Protein AF-A0A7T5JRL8-F1 (afdb_monomer)

Foldseek 3Di:
DDDDDDDDCVCVWPDVQKDKDKFFLQDLVSLVVVVVLCVVLVDQKDKFQWKWKDWPPDDIDIGRQIWIWHRDSQWIWIAHPPDDPQRTQTDGSNFWTMKMWIFDDDPPADPVNCVVDRGHSVGTFKMKIKGWDDRDDDHPNPVCVVVVDDDDPDDDPDRIMMIMMGGQFGWDDDPVDTDGRYHDDCCVVPVPVPD

pLDDT: mean 76.05, std 18.08, range [33.31, 95.25]

Solvent-accessible surface area (backbone atoms only — not comparable to full-atom values): 11671 Å² total; per-residue (Å²): 133,85,89,73,85,75,88,72,65,56,64,81,46,38,65,84,70,46,44,74,50,76,32,48,33,62,44,73,65,32,40,49,50,54,52,47,51,40,54,75,55,72,41,81,55,48,78,22,28,14,36,35,46,40,43,91,89,52,80,66,46,76,44,66,59,47,33,26,45,35,78,56,97,74,30,36,33,42,26,53,73,96,60,60,81,86,58,39,37,76,47,52,42,91,30,34,44,34,34,37,42,30,26,60,56,61,94,86,63,51,78,83,60,52,68,87,56,76,80,53,66,88,28,51,36,36,35,40,37,36,34,46,53,79,84,77,91,68,72,101,46,52,74,61,70,81,41,88,71,82,89,88,89,85,80,72,102,59,82,53,51,39,33,47,31,39,27,29,45,39,66,44,78,58,100,86,52,75,46,79,26,59,67,80,69,69,68,72,76,69,59,70,85,72,130

Radius of gyration: 16.98 Å; Cα contacts (8 Å, |Δi|>4): 328; chains: 1; bounding box: 39×45×47 Å

Secondary structure (DSSP, 8-state):
----PPPPSHHHHS-TTEEEEEE-TTSHHHHHHHHHHHHHTT-SEEEESEEEEEETTEEEEEE---EEEEE-SSEEEEE-TT--GGGPEEEETTTEEEEEEEEEPPTT--HHHHTT----GGGEEEEEEEEESS----SS--HHHHS-S-------SS--EEEEEEESSEEEE-SS-EEEEPPPPTHHHHTTS--

Sequence (195 aa):
MSFVPMESRTEAIVNKDAGFMEFDLGSDIGYQEWRGMFAELGVKATLFNGYILQQHNQDAQISTTPVQLHLFQHAMYLSPPFEGREYYFELVRENVRMAKAYFRIPPDVNEAALEGHKPSRDDLYALDIWVTGGTGGGGEFSASSLLKGNDLDSLGSGSEQKIYTLIYEARIKTDRDEYDIRRFESEQLFGQERN

Nearest PDB structures (foldseek):
  8glv-assembly1_6W  TM=2.547E-01  e=5.826E-01  Chlamydomonas reinhardtii
  6u42-assembly1_6T  TM=3.107E-01  e=1.024E+00  Chlamydomonas reinhardtii
  6u42-assembly1_6U  TM=3.126E-01  e=1.083E+00  Chlamydomonas reinhardtii
  8glv-assembly1_Hb  TM=3.095E-01  e=1.282E+00  Chlamydomonas reinhardtii
  9cpb-assembly1_3N  TM=2.585E-01  e=2.668E+00  Bos taurus

Structure (mmCIF, N/CA/C/O backbone):
data_AF-A0A7T5JRL8-F1
#
_entry.id   AF-A0A7T5JRL8-F1
#
loop_
_atom_site.group_PDB
_atom_site.id
_atom_site.type_symbol
_atom_site.label_atom_id
_atom_site.label_alt_id
_atom_site.label_comp_id
_atom_site.label_asym_id
_atom_site.label_entity_id
_atom_site.label_seq_id
_atom_site.pdbx_PDB_ins_code
_atom_site.Cartn_x
_atom_site.Cartn_y
_atom_site.Cartn_z
_atom_site.occupancy
_atom_site.B_iso_or_equiv
_atom_site.auth_seq_id
_atom_site.auth_comp_id
_atom_site.auth_asym_id
_atom_site.auth_atom_id
_atom_site.pdbx_PDB_model_num
ATOM 1 N N . MET A 1 1 ? 15.708 13.544 -14.968 1.00 47.59 1 MET A N 1
ATOM 2 C CA . MET A 1 1 ? 15.343 14.284 -13.739 1.00 47.59 1 MET A CA 1
ATOM 3 C C . MET A 1 1 ? 15.330 13.292 -12.588 1.00 47.59 1 MET A C 1
ATOM 5 O O . MET A 1 1 ? 14.941 12.155 -12.825 1.00 47.59 1 MET A O 1
ATOM 9 N N . SER A 1 2 ? 15.793 13.676 -11.397 1.00 64.81 2 SER A N 1
ATOM 10 C CA . SER A 1 2 ? 15.664 12.858 -10.183 1.00 64.81 2 SER A CA 1
ATOM 11 C C . SER A 1 2 ? 14.194 12.774 -9.770 1.00 64.81 2 SER A C 1
ATOM 13 O O . SER A 1 2 ? 13.492 13.783 -9.814 1.00 64.81 2 SER A O 1
ATOM 15 N N . PHE A 1 3 ? 13.726 11.587 -9.394 1.00 77.75 3 PHE A N 1
ATOM 16 C CA . PHE A 1 3 ? 12.392 11.402 -8.826 1.00 77.75 3 PHE A CA 1
ATOM 17 C C . PHE A 1 3 ? 12.294 12.135 -7.482 1.00 77.75 3 PHE A C 1
ATOM 19 O O . PHE A 1 3 ? 13.175 11.982 -6.639 1.00 77.75 3 PHE A O 1
ATOM 26 N N . VAL A 1 4 ? 11.234 12.921 -7.291 1.00 82.00 4 VAL A N 1
ATOM 27 C CA . VAL A 1 4 ? 10.892 13.540 -6.005 1.00 82.00 4 VAL A CA 1
ATOM 28 C C . VAL A 1 4 ? 9.513 13.001 -5.614 1.00 82.00 4 VAL A C 1
ATOM 30 O O . VAL A 1 4 ? 8.577 13.155 -6.402 1.00 82.00 4 VAL A O 1
ATOM 33 N N . PRO A 1 5 ? 9.367 12.306 -4.473 1.00 82.88 5 PRO A N 1
ATOM 34 C CA . PRO A 1 5 ? 8.073 11.786 -4.052 1.00 82.88 5 PRO A CA 1
ATOM 35 C C . PRO A 1 5 ? 7.129 12.940 -3.700 1.00 82.88 5 PRO A C 1
ATOM 37 O O . PRO A 1 5 ? 7.474 13.793 -2.884 1.00 82.88 5 PRO A O 1
ATOM 40 N N . MET A 1 6 ? 5.937 12.969 -4.304 1.00 87.12 6 MET A N 1
ATOM 41 C CA . MET A 1 6 ? 4.857 13.823 -3.807 1.00 87.12 6 MET A CA 1
ATOM 42 C C . MET A 1 6 ? 4.410 13.350 -2.419 1.00 87.12 6 MET A C 1
ATOM 44 O O . MET A 1 6 ? 4.464 12.153 -2.121 1.00 87.12 6 MET A O 1
ATOM 48 N N . GLU A 1 7 ? 3.953 14.285 -1.590 1.00 87.19 7 GLU A N 1
ATOM 49 C CA . GLU A 1 7 ? 3.469 14.001 -0.239 1.00 87.19 7 GLU A CA 1
ATOM 50 C C . GLU A 1 7 ? 2.234 13.089 -0.278 1.00 87.19 7 GLU A C 1
ATOM 52 O O . GLU A 1 7 ? 1.289 13.338 -1.031 1.00 87.19 7 GLU A O 1
ATOM 57 N N . SER A 1 8 ? 2.252 12.026 0.530 1.00 87.94 8 SER A N 1
ATOM 58 C CA . SER A 1 8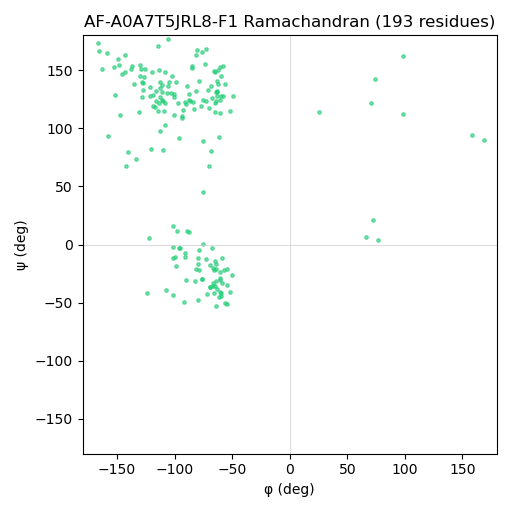 ? 1.098 11.147 0.691 1.00 87.94 8 SER A CA 1
ATOM 59 C C . SER A 1 8 ? 0.191 11.640 1.806 1.00 87.94 8 SER A C 1
ATOM 61 O O . SER A 1 8 ? 0.645 11.957 2.903 1.00 87.94 8 SER A O 1
ATOM 63 N N . ARG A 1 9 ? -1.118 11.616 1.556 1.00 86.56 9 ARG A N 1
ATOM 64 C CA . ARG A 1 9 ? -2.141 11.879 2.575 1.00 86.56 9 ARG A CA 1
ATOM 65 C C . ARG A 1 9 ? -2.405 10.682 3.487 1.00 86.56 9 ARG A C 1
ATOM 67 O O . ARG A 1 9 ? -3.179 10.818 4.430 1.00 86.56 9 ARG A O 1
ATOM 74 N N . THR A 1 10 ? -1.793 9.528 3.227 1.00 88.62 10 THR A N 1
ATOM 75 C CA . THR A 1 10 ? -2.069 8.285 3.955 1.00 88.62 10 THR A CA 1
ATOM 76 C C . THR A 1 10 ? -1.790 8.434 5.439 1.00 88.62 10 THR A C 1
ATOM 78 O O . THR A 1 10 ? -2.633 8.040 6.228 1.00 88.62 10 THR A O 1
ATOM 81 N N . GLU A 1 11 ? -0.706 9.101 5.833 1.00 82.88 11 GLU A N 1
ATOM 82 C CA . GLU A 1 11 ? -0.354 9.347 7.245 1.00 82.88 11 GLU A CA 1
ATOM 83 C C . GLU A 1 11 ? -1.409 10.165 8.006 1.00 82.88 11 GLU A C 1
ATOM 85 O O . GLU A 1 11 ? -1.609 9.959 9.199 1.00 82.88 11 GLU A O 1
ATOM 90 N N . ALA A 1 12 ? -2.128 11.060 7.321 1.00 81.31 12 ALA A N 1
ATOM 91 C CA . ALA A 1 12 ? -3.220 11.832 7.917 1.00 81.31 12 ALA A CA 1
ATOM 92 C C . ALA A 1 12 ? -4.535 11.036 8.019 1.00 81.31 12 ALA A C 1
ATOM 94 O O . ALA A 1 12 ? -5.462 11.453 8.715 1.00 81.31 12 ALA A O 1
ATOM 95 N N . ILE A 1 13 ? -4.633 9.929 7.283 1.00 83.00 13 ILE A N 1
ATOM 96 C CA . ILE A 1 13 ? -5.835 9.105 7.138 1.00 83.00 13 ILE A CA 1
ATOM 97 C C . ILE A 1 13 ? -5.755 7.854 8.012 1.00 83.00 13 ILE A C 1
ATOM 99 O O . ILE A 1 13 ? -6.737 7.454 8.640 1.00 83.00 13 ILE A O 1
ATOM 103 N N . VAL A 1 14 ? -4.592 7.214 8.018 1.00 77.06 14 VAL A N 1
ATOM 104 C CA . VAL A 1 14 ? -4.309 6.069 8.871 1.00 77.06 14 VAL A CA 1
ATOM 105 C C . VAL A 1 14 ? -3.947 6.566 10.265 1.00 77.06 14 VAL A C 1
ATOM 107 O O . VAL A 1 14 ? -3.760 7.757 10.501 1.00 77.06 14 VAL A O 1
ATOM 110 N N . ASN A 1 15 ? -3.918 5.653 11.228 1.00 77.19 15 ASN A N 1
ATOM 111 C CA . ASN A 1 15 ? -3.631 5.980 12.618 1.00 77.19 15 ASN A CA 1
ATOM 112 C C . ASN A 1 15 ? -2.361 6.857 12.741 1.00 77.19 15 ASN A C 1
ATOM 114 O O . ASN A 1 15 ? -1.312 6.479 12.232 1.00 77.19 15 ASN A O 1
ATOM 118 N N . LYS A 1 16 ? -2.455 7.994 13.446 1.00 74.50 16 LYS A N 1
ATOM 119 C CA . LYS A 1 16 ? -1.342 8.941 13.672 1.00 74.50 16 LYS A CA 1
ATOM 120 C C . LYS A 1 16 ? -0.110 8.318 14.347 1.00 74.50 16 LYS A C 1
ATOM 122 O O . LYS A 1 16 ? 0.977 8.873 14.262 1.00 74.50 16 LYS A O 1
ATOM 127 N N . ASP A 1 17 ? -0.305 7.197 15.036 1.00 78.19 17 ASP A N 1
ATOM 128 C CA . ASP A 1 17 ? 0.732 6.452 15.746 1.00 78.19 17 ASP A CA 1
ATOM 129 C C . ASP A 1 17 ? 1.248 5.269 14.891 1.00 78.19 17 ASP A C 1
ATOM 131 O O . ASP A 1 17 ? 1.918 4.366 15.392 1.00 78.19 17 ASP A O 1
ATOM 135 N N . ALA A 1 18 ? 0.898 5.220 13.598 1.00 84.81 18 ALA A N 1
ATOM 136 C CA . ALA A 1 18 ? 1.409 4.217 12.675 1.00 84.81 18 ALA A CA 1
ATOM 137 C C . ALA A 1 18 ? 2.888 4.473 12.356 1.00 84.81 18 ALA A C 1
ATOM 139 O O . ALA A 1 18 ? 3.291 5.579 11.998 1.00 84.81 18 ALA A O 1
ATOM 140 N N . GLY A 1 19 ? 3.687 3.414 12.429 1.00 87.44 19 GLY A N 1
ATOM 141 C CA . GLY A 1 19 ? 5.032 3.394 11.867 1.00 87.44 19 GLY A CA 1
ATOM 142 C C . GLY A 1 19 ? 4.980 3.104 10.376 1.00 87.44 19 GLY A C 1
ATOM 143 O O . GLY A 1 19 ? 3.981 2.585 9.873 1.00 87.44 19 GLY A O 1
ATOM 144 N N . PHE A 1 20 ? 6.068 3.383 9.663 1.00 90.31 20 PHE A N 1
ATOM 145 C CA . PHE A 1 20 ? 6.185 2.982 8.267 1.00 90.31 20 PHE A CA 1
ATOM 146 C C . PHE A 1 20 ? 7.567 2.434 7.924 1.00 90.31 20 PHE A C 1
ATOM 148 O O . PHE A 1 20 ? 8.578 2.823 8.505 1.00 90.31 20 PHE A O 1
ATOM 155 N N . MET A 1 21 ? 7.587 1.534 6.944 1.00 90.81 21 MET A N 1
ATOM 156 C CA . MET A 1 21 ? 8.791 1.085 6.250 1.00 90.81 21 MET A CA 1
ATOM 157 C C . MET A 1 21 ? 8.749 1.602 4.815 1.00 90.81 21 MET A C 1
ATOM 159 O O . MET A 1 21 ? 7.728 1.456 4.140 1.00 90.81 21 MET A O 1
ATOM 163 N N . GLU A 1 22 ? 9.840 2.212 4.359 1.00 93.25 22 GLU A N 1
ATOM 164 C CA . GLU A 1 22 ? 9.977 2.751 3.004 1.00 93.25 22 GLU A CA 1
ATOM 165 C C . GLU A 1 22 ? 10.866 1.844 2.152 1.00 93.25 22 GLU A C 1
ATOM 167 O O . GLU A 1 22 ? 11.882 1.332 2.619 1.00 93.25 22 GLU A O 1
ATOM 172 N N . PHE A 1 23 ? 10.478 1.662 0.894 1.00 94.25 23 PHE A N 1
ATOM 173 C CA . PHE A 1 23 ? 11.158 0.797 -0.058 1.00 94.25 23 PHE A CA 1
ATOM 174 C C . PHE A 1 23 ? 11.444 1.566 -1.344 1.00 94.25 23 PHE A C 1
ATOM 176 O O . PHE A 1 23 ? 10.528 2.112 -1.972 1.00 94.25 23 PHE A O 1
ATOM 183 N N . ASP A 1 24 ? 12.706 1.554 -1.778 1.00 94.75 24 ASP A N 1
ATOM 184 C CA . ASP A 1 24 ? 13.091 2.004 -3.114 1.00 94.75 24 ASP A CA 1
ATOM 185 C C . ASP A 1 24 ? 12.693 0.943 -4.141 1.00 94.75 24 ASP A C 1
ATOM 187 O O . ASP A 1 24 ? 13.449 0.038 -4.493 1.00 94.75 24 ASP A O 1
ATOM 191 N N . LEU A 1 25 ? 11.471 1.065 -4.645 1.00 93.88 25 LEU A N 1
ATOM 192 C CA . LEU A 1 25 ? 10.986 0.199 -5.707 1.00 93.88 25 LEU A CA 1
ATOM 193 C C . LEU A 1 25 ? 11.575 0.570 -7.067 1.00 93.88 25 LEU A C 1
ATOM 195 O O . LEU A 1 25 ? 11.207 -0.063 -8.042 1.00 93.88 25 LEU A O 1
ATOM 199 N N . GLY A 1 26 ? 12.442 1.576 -7.189 1.00 91.25 26 GLY A N 1
ATOM 200 C CA . GLY A 1 26 ? 13.197 1.846 -8.406 1.00 91.25 26 GLY A CA 1
ATOM 201 C C . GLY A 1 26 ? 14.288 0.801 -8.622 1.00 91.25 26 GLY A C 1
ATOM 202 O O . GLY A 1 26 ? 14.417 0.277 -9.729 1.00 91.25 26 GLY A O 1
ATOM 203 N N . SER A 1 27 ? 15.003 0.418 -7.564 1.00 93.00 27 SER A N 1
ATOM 204 C CA . SER A 1 27 ? 16.095 -0.558 -7.622 1.00 93.00 27 SER A CA 1
ATOM 205 C C . SER A 1 27 ? 15.635 -2.017 -7.538 1.00 93.00 27 SER A C 1
ATOM 207 O O . SER A 1 27 ? 14.604 -2.354 -6.951 1.00 93.00 27 SER A O 1
ATOM 209 N N . ASP A 1 28 ? 16.414 -2.924 -8.134 1.00 92.12 28 ASP A N 1
ATOM 210 C CA . ASP A 1 28 ? 16.145 -4.364 -8.043 1.00 92.12 28 ASP A CA 1
ATOM 211 C C . ASP A 1 28 ? 16.181 -4.853 -6.593 1.00 92.12 28 ASP A C 1
ATOM 213 O O . ASP A 1 28 ? 15.321 -5.636 -6.193 1.00 92.12 28 ASP A O 1
ATOM 217 N N . ILE A 1 29 ? 17.141 -4.364 -5.799 1.00 94.44 29 ILE A N 1
ATOM 218 C CA . ILE A 1 29 ? 17.302 -4.743 -4.390 1.00 94.44 29 ILE A CA 1
ATOM 219 C C . ILE A 1 29 ? 16.085 -4.300 -3.578 1.00 94.44 29 ILE A C 1
ATOM 221 O O . ILE A 1 29 ? 15.451 -5.155 -2.964 1.00 94.44 29 ILE A O 1
ATOM 225 N N . GLY A 1 30 ? 15.695 -3.023 -3.641 1.00 94.00 30 GLY A N 1
ATOM 226 C CA . GLY A 1 30 ? 14.549 -2.538 -2.868 1.00 94.00 30 GLY A CA 1
ATOM 227 C C . GLY A 1 30 ? 13.231 -3.200 -3.284 1.00 94.00 30 GLY A C 1
ATOM 228 O O . GLY A 1 30 ? 12.378 -3.486 -2.443 1.00 94.00 30 GLY A O 1
ATOM 229 N N . TYR A 1 31 ? 13.081 -3.578 -4.559 1.00 93.50 31 TYR A N 1
ATOM 230 C CA . TYR A 1 31 ? 11.936 -4.383 -4.992 1.00 93.50 31 TYR A CA 1
ATOM 231 C C . TYR A 1 31 ? 11.961 -5.824 -4.453 1.00 93.50 31 TYR A C 1
ATOM 233 O O . TYR A 1 31 ? 10.908 -6.379 -4.127 1.00 93.50 31 TYR A O 1
ATOM 241 N N . GLN A 1 32 ? 13.133 -6.456 -4.337 1.00 92.50 32 GLN A N 1
ATOM 242 C CA . GLN A 1 32 ? 13.239 -7.768 -3.686 1.00 92.50 32 GLN A CA 1
ATOM 243 C C . GLN A 1 32 ? 12.998 -7.682 -2.179 1.00 92.50 32 GLN A C 1
ATOM 245 O O . GLN A 1 32 ? 12.355 -8.579 -1.645 1.00 92.50 32 GLN A O 1
ATOM 250 N N . GLU A 1 33 ? 13.441 -6.620 -1.506 1.00 92.88 33 GLU A N 1
ATOM 251 C CA . GLU A 1 33 ? 13.146 -6.372 -0.088 1.00 92.88 33 GLU A CA 1
ATOM 252 C C . GLU A 1 33 ? 11.642 -6.212 0.142 1.00 92.88 33 GLU A C 1
ATOM 254 O O . GLU A 1 33 ? 11.074 -6.877 1.008 1.00 92.88 33 GLU A O 1
ATOM 259 N N . TRP A 1 34 ? 10.970 -5.433 -0.710 1.00 92.25 34 TRP A N 1
ATOM 260 C CA . TRP A 1 34 ? 9.514 -5.301 -0.711 1.00 92.25 34 TRP A CA 1
ATOM 261 C C . TRP A 1 34 ? 8.811 -6.652 -0.858 1.00 92.25 34 TRP A C 1
ATOM 263 O O . TRP A 1 34 ? 7.956 -7.012 -0.050 1.00 92.25 34 TRP A O 1
ATOM 273 N N . ARG A 1 35 ? 9.197 -7.454 -1.858 1.00 91.56 35 ARG A N 1
ATOM 274 C CA . ARG A 1 35 ? 8.643 -8.806 -2.048 1.00 91.56 35 ARG A CA 1
ATOM 275 C C . ARG A 1 35 ? 8.966 -9.735 -0.880 1.00 91.56 35 ARG A C 1
ATOM 277 O O . ARG A 1 35 ? 8.118 -10.538 -0.496 1.00 91.56 35 ARG A O 1
ATOM 284 N N . GLY A 1 36 ? 10.173 -9.625 -0.334 1.00 90.25 36 GLY A N 1
ATOM 285 C CA . GLY A 1 36 ? 10.650 -10.374 0.822 1.00 90.25 36 GLY A CA 1
ATOM 286 C C . GLY A 1 36 ? 9.784 -10.118 2.047 1.00 90.25 36 GLY A C 1
ATOM 287 O O . GLY A 1 36 ? 9.344 -11.078 2.670 1.00 90.25 36 GLY A O 1
ATOM 288 N N . MET A 1 37 ? 9.430 -8.858 2.313 1.00 90.38 37 MET A N 1
ATOM 289 C CA . MET A 1 37 ? 8.503 -8.490 3.385 1.00 90.38 37 MET A CA 1
ATOM 290 C C . MET A 1 37 ? 7.170 -9.244 3.253 1.00 90.38 37 MET A C 1
ATOM 292 O O . MET A 1 37 ? 6.746 -9.903 4.196 1.00 90.38 37 MET A O 1
ATOM 296 N N . PHE A 1 38 ? 6.522 -9.235 2.082 1.00 87.69 38 PHE A N 1
ATOM 297 C CA . PHE A 1 38 ? 5.252 -9.961 1.900 1.00 87.69 38 PHE A CA 1
ATOM 298 C C . PHE A 1 38 ? 5.397 -11.486 1.980 1.00 87.69 38 PHE A C 1
ATOM 300 O O . PHE A 1 38 ? 4.492 -12.164 2.472 1.00 87.69 38 PHE A O 1
ATOM 307 N N . ALA A 1 39 ? 6.532 -12.031 1.539 1.00 86.25 39 ALA A N 1
ATOM 308 C CA . ALA A 1 39 ? 6.830 -13.449 1.700 1.00 86.25 39 ALA A CA 1
ATOM 309 C C . ALA A 1 39 ? 6.997 -13.832 3.182 1.00 86.25 39 ALA A C 1
ATOM 311 O O . ALA A 1 39 ? 6.463 -14.858 3.601 1.00 86.25 39 ALA A O 1
ATOM 312 N N . GLU A 1 40 ? 7.675 -13.000 3.980 1.00 85.75 40 GLU A N 1
ATOM 313 C CA . GLU A 1 40 ? 7.813 -13.185 5.431 1.00 85.75 40 GLU A CA 1
ATOM 314 C C . GLU A 1 40 ? 6.470 -13.066 6.162 1.00 85.75 40 GLU A C 1
ATOM 316 O O . GLU A 1 40 ? 6.201 -13.839 7.079 1.00 85.75 40 GLU A O 1
ATOM 321 N N . LEU A 1 41 ? 5.583 -12.180 5.699 1.00 83.12 41 LEU A N 1
ATOM 322 C CA . LEU A 1 41 ? 4.197 -12.085 6.172 1.00 83.12 41 LEU A CA 1
ATOM 323 C C . LEU A 1 41 ? 3.333 -13.306 5.790 1.00 83.12 41 LEU A C 1
ATOM 325 O O . LEU A 1 41 ? 2.159 -13.373 6.163 1.00 83.12 41 LEU A O 1
ATOM 329 N N . GLY A 1 42 ? 3.879 -14.269 5.040 1.00 76.56 42 GLY A N 1
ATOM 330 C CA . GLY A 1 42 ? 3.205 -15.511 4.667 1.00 76.56 42 GLY A CA 1
ATOM 331 C C . GLY A 1 42 ? 2.098 -15.335 3.626 1.00 76.56 42 GLY A C 1
ATOM 332 O O . GLY A 1 42 ? 1.219 -16.192 3.518 1.00 76.56 42 GLY A O 1
ATOM 333 N N . VAL A 1 43 ? 2.110 -14.243 2.855 1.00 71.38 43 VAL A N 1
ATOM 334 C CA . VAL A 1 43 ? 1.048 -13.914 1.894 1.00 71.38 43 VAL A CA 1
ATOM 335 C C . VAL A 1 43 ? 1.561 -13.908 0.458 1.00 71.38 43 VAL A C 1
ATOM 337 O O . VAL A 1 43 ? 2.480 -13.184 0.096 1.00 71.38 43 VAL A O 1
ATOM 340 N N . LYS A 1 44 ? 0.930 -14.721 -0.399 1.00 66.25 44 LYS A N 1
ATOM 341 C CA . LYS A 1 44 ? 1.166 -14.681 -1.856 1.00 66.25 44 LYS A CA 1
ATOM 342 C C . LYS A 1 44 ? 0.473 -13.487 -2.517 1.00 66.25 44 LYS A C 1
ATOM 344 O O . LYS A 1 44 ? 0.945 -12.991 -3.535 1.00 66.25 44 LYS A O 1
ATOM 349 N N . ALA A 1 45 ? -0.647 -13.071 -1.934 1.00 75.31 45 ALA A N 1
ATOM 350 C CA . ALA A 1 45 ? -1.425 -11.905 -2.309 1.00 75.31 45 ALA A CA 1
ATOM 351 C C . ALA A 1 45 ? -2.022 -11.286 -1.043 1.00 75.31 45 ALA A C 1
ATOM 353 O O . ALA A 1 45 ? -2.366 -12.001 -0.095 1.00 75.31 45 ALA A O 1
ATOM 354 N N . THR A 1 46 ? -2.158 -9.966 -1.046 1.00 83.25 46 THR A N 1
ATOM 355 C CA . THR A 1 46 ? -2.584 -9.195 0.124 1.00 83.25 46 THR A CA 1
ATOM 356 C C . THR A 1 46 ? -3.908 -8.509 -0.187 1.00 83.25 46 THR A C 1
ATOM 358 O O . THR A 1 46 ? -3.977 -7.720 -1.125 1.00 83.25 46 THR A O 1
ATOM 361 N N . LEU A 1 47 ? -4.960 -8.842 0.568 1.00 86.62 47 LEU A N 1
ATOM 362 C CA . LEU A 1 47 ? -6.283 -8.225 0.441 1.00 86.62 47 LEU A CA 1
ATOM 363 C C . LEU A 1 47 ? -6.315 -6.889 1.186 1.00 86.62 47 LEU A C 1
ATOM 365 O O . LEU A 1 47 ? -5.957 -6.835 2.357 1.00 86.62 47 LEU A O 1
ATOM 369 N N . PHE A 1 48 ? -6.817 -5.861 0.519 1.00 89.75 48 PHE A N 1
ATOM 370 C CA . PHE A 1 48 ? -7.130 -4.544 1.056 1.00 89.75 48 PHE A CA 1
ATOM 371 C C . PHE A 1 48 ? -8.621 -4.286 0.868 1.00 89.75 48 PHE A C 1
ATOM 373 O O . PHE A 1 48 ? -9.214 -4.768 -0.093 1.00 89.75 48 PHE A O 1
ATOM 380 N N . ASN A 1 49 ? -9.233 -3.540 1.781 1.00 89.31 49 ASN A N 1
ATOM 381 C CA . ASN A 1 49 ? -10.687 -3.349 1.841 1.00 89.31 49 ASN A CA 1
ATOM 382 C C . ASN A 1 49 ? -11.132 -2.007 1.259 1.00 89.31 49 ASN A C 1
ATOM 384 O O . ASN A 1 49 ? -12.320 -1.716 1.189 1.00 89.31 49 ASN A O 1
ATOM 388 N N . GLY A 1 50 ? -10.175 -1.193 0.837 1.00 87.56 50 GLY A N 1
ATOM 389 C CA . GLY A 1 50 ? -10.405 0.014 0.076 1.00 87.56 50 GLY A CA 1
ATOM 390 C C . GLY A 1 50 ? -9.101 0.513 -0.519 1.00 87.56 50 GLY A C 1
ATOM 391 O O . GLY A 1 50 ? -8.020 -0.019 -0.245 1.00 87.56 50 GLY A O 1
ATOM 392 N N . TYR A 1 51 ? -9.204 1.541 -1.345 1.00 89.38 51 TYR A N 1
ATOM 393 C CA . TYR A 1 51 ? -8.045 2.176 -1.945 1.00 89.38 51 TYR A CA 1
ATOM 394 C C . TYR A 1 51 ? -8.293 3.663 -2.198 1.00 89.38 51 TYR A C 1
ATOM 396 O O . TYR A 1 51 ? -9.435 4.124 -2.274 1.00 89.38 51 TYR A O 1
ATOM 404 N N . ILE A 1 52 ? -7.200 4.409 -2.331 1.00 89.25 52 ILE A N 1
ATOM 405 C CA . ILE A 1 52 ? -7.187 5.817 -2.710 1.00 89.25 52 ILE A CA 1
ATOM 406 C C . ILE A 1 52 ? -6.233 5.992 -3.886 1.00 89.25 52 ILE A C 1
ATOM 408 O O . ILE A 1 52 ? -5.100 5.514 -3.852 1.00 89.25 52 ILE A O 1
ATOM 412 N N . LEU A 1 53 ? -6.673 6.709 -4.914 1.00 88.81 53 LEU A N 1
ATOM 413 C CA . LEU A 1 53 ? -5.806 7.213 -5.969 1.00 88.81 53 LEU A CA 1
ATOM 414 C C . LEU A 1 53 ? -5.517 8.692 -5.709 1.00 88.81 53 LEU A C 1
ATOM 416 O O . LEU A 1 53 ? -6.412 9.532 -5.813 1.00 88.81 53 LEU A O 1
ATOM 420 N N . GLN A 1 54 ? -4.267 9.008 -5.373 1.00 87.62 54 GLN A N 1
ATOM 421 C CA . GLN A 1 54 ? -3.810 10.381 -5.148 1.00 87.62 54 GLN A CA 1
ATOM 422 C C . GLN A 1 54 ? -3.066 10.882 -6.391 1.00 87.62 54 GLN A C 1
ATOM 424 O O . GLN A 1 54 ? -2.168 10.207 -6.900 1.00 87.62 54 GLN A O 1
ATOM 429 N N . GLN A 1 55 ? -3.436 12.064 -6.883 1.00 84.12 55 GLN A N 1
ATOM 430 C CA . GLN A 1 55 ? -2.818 12.706 -8.046 1.00 84.12 55 GLN A CA 1
ATOM 431 C C . GLN A 1 55 ? -2.445 14.148 -7.704 1.00 84.12 55 GLN A C 1
ATOM 433 O O . GLN A 1 55 ? -3.102 14.790 -6.889 1.00 84.12 55 GLN A O 1
ATOM 438 N N . HIS A 1 56 ? -1.409 14.678 -8.353 1.00 71.19 56 HIS A N 1
ATOM 439 C CA . HIS A 1 56 ? -0.853 15.997 -8.031 1.00 71.19 56 HIS A CA 1
ATOM 440 C C . HIS A 1 56 ? -1.851 17.164 -8.188 1.00 71.19 56 HIS A C 1
ATOM 442 O O . HIS A 1 56 ? -1.719 18.171 -7.496 1.00 71.19 56 HIS A O 1
ATOM 448 N N . ASN A 1 57 ? -2.833 17.025 -9.089 1.00 59.47 57 ASN A N 1
ATOM 449 C CA . ASN A 1 57 ? -3.745 18.098 -9.511 1.00 59.47 57 ASN A CA 1
ATOM 450 C C . ASN A 1 57 ? -5.237 17.788 -9.282 1.00 59.47 57 ASN A C 1
ATOM 452 O O . ASN A 1 57 ? -6.084 18.560 -9.730 1.00 59.47 57 ASN A O 1
ATOM 456 N N . GLN A 1 58 ? -5.582 16.666 -8.645 1.00 60.03 58 GLN A N 1
ATOM 457 C CA . GLN A 1 58 ? -6.975 16.251 -8.446 1.00 60.03 58 GLN A CA 1
ATOM 458 C C . GLN A 1 58 ? -7.244 15.896 -6.986 1.00 60.03 58 GLN A C 1
ATOM 460 O O . GLN A 1 58 ? -6.340 15.494 -6.251 1.00 60.03 58 GLN A O 1
ATOM 465 N N . ASP A 1 59 ? -8.509 16.027 -6.581 1.00 66.25 59 ASP A N 1
ATOM 466 C CA . ASP A 1 59 ? -8.986 15.451 -5.329 1.00 66.25 59 ASP A CA 1
ATOM 467 C C . ASP A 1 59 ? -8.700 13.944 -5.321 1.00 66.25 59 ASP A C 1
ATOM 469 O O . ASP A 1 59 ? -8.853 13.257 -6.334 1.00 66.25 59 ASP A O 1
ATOM 473 N N . ALA A 1 60 ? -8.254 13.433 -4.175 1.00 74.56 60 ALA A N 1
ATOM 474 C CA . ALA A 1 60 ? -7.988 12.014 -4.016 1.00 74.56 60 ALA A CA 1
ATOM 475 C C . ALA A 1 60 ? -9.279 11.216 -4.261 1.00 74.56 60 ALA A C 1
ATOM 477 O O . ALA A 1 60 ? -10.314 11.505 -3.658 1.00 74.56 60 ALA A O 1
ATOM 478 N N . GLN A 1 61 ? -9.221 10.214 -5.137 1.00 84.56 61 GLN A N 1
ATOM 479 C CA . GLN A 1 61 ? -10.372 9.363 -5.432 1.00 84.56 61 GLN A CA 1
ATOM 480 C C . GLN A 1 61 ? -10.368 8.177 -4.478 1.00 84.56 61 GLN A C 1
ATOM 482 O O . GLN A 1 61 ? -9.399 7.422 -4.449 1.00 84.56 61 GLN A O 1
ATOM 487 N N . ILE A 1 62 ? -11.433 8.028 -3.693 1.00 86.12 62 ILE A N 1
ATOM 488 C CA . ILE A 1 62 ? -11.537 7.030 -2.625 1.00 86.12 62 ILE A CA 1
ATOM 489 C C . ILE A 1 62 ? -12.561 5.971 -3.024 1.00 86.12 62 ILE A C 1
ATOM 491 O O . ILE A 1 62 ? -13.641 6.293 -3.517 1.00 86.12 62 ILE A O 1
ATOM 495 N N . SER A 1 63 ? -12.243 4.705 -2.768 1.00 86.12 63 SER A N 1
ATOM 496 C CA . SER A 1 63 ? -13.165 3.588 -2.942 1.00 86.12 63 SER A CA 1
ATOM 497 C C . SER A 1 63 ? -13.102 2.639 -1.751 1.00 86.12 63 SER A C 1
ATOM 499 O O . SER A 1 63 ? -12.024 2.295 -1.270 1.00 86.12 63 SER A O 1
ATOM 501 N N . THR A 1 64 ? -14.267 2.168 -1.308 1.00 86.81 64 THR A N 1
ATOM 502 C CA . THR A 1 64 ? -14.421 1.082 -0.323 1.00 86.81 64 THR A CA 1
ATOM 503 C C . THR A 1 64 ? -14.470 -0.297 -0.989 1.00 86.81 64 THR A C 1
ATOM 505 O O . THR A 1 64 ? -14.849 -1.284 -0.364 1.00 86.81 64 THR A O 1
ATOM 508 N N . THR A 1 65 ? -14.138 -0.376 -2.282 1.00 85.19 65 THR A N 1
ATOM 509 C CA . THR A 1 65 ? -14.087 -1.647 -3.009 1.00 85.19 65 THR A CA 1
ATOM 510 C C . THR A 1 65 ? -12.823 -2.403 -2.605 1.00 85.19 65 THR A C 1
ATOM 512 O O . THR A 1 65 ? -11.726 -1.855 -2.761 1.00 85.19 65 THR A O 1
ATOM 515 N N . PRO A 1 66 ? -12.938 -3.652 -2.125 1.00 86.75 66 PRO A N 1
ATOM 516 C CA . PRO A 1 66 ? -11.768 -4.448 -1.804 1.00 86.75 66 PRO A CA 1
ATOM 517 C C . PRO A 1 66 ? -10.933 -4.767 -3.048 1.00 86.75 66 PRO A C 1
ATOM 519 O O . PRO A 1 66 ? -11.472 -4.941 -4.140 1.00 86.75 66 PRO A O 1
ATOM 522 N N . VAL A 1 67 ? -9.618 -4.883 -2.876 1.00 88.38 67 VAL A N 1
ATOM 523 C CA . VAL A 1 67 ? -8.658 -5.228 -3.932 1.00 88.38 67 VAL A CA 1
ATOM 524 C C . VAL A 1 67 ? -7.548 -6.126 -3.392 1.00 88.38 67 VAL A C 1
ATOM 526 O O . VAL A 1 67 ? -7.150 -6.026 -2.235 1.00 88.38 67 VAL A O 1
ATOM 529 N N . GLN A 1 68 ? -7.018 -7.006 -4.230 1.00 88.81 68 GLN A N 1
ATOM 530 C CA . GLN A 1 68 ? -5.849 -7.828 -3.947 1.00 88.81 68 GLN A CA 1
ATOM 531 C C . GLN A 1 68 ? -4.620 -7.276 -4.665 1.00 88.81 68 GLN A C 1
ATOM 533 O O . GLN A 1 68 ? -4.655 -7.048 -5.876 1.00 88.81 68 GLN A O 1
ATOM 538 N N . LEU A 1 69 ? -3.527 -7.123 -3.918 1.00 90.38 69 LEU A N 1
ATOM 539 C CA . LEU A 1 69 ? -2.196 -6.851 -4.449 1.00 90.38 69 LEU A CA 1
ATOM 540 C C . LEU A 1 69 ? -1.459 -8.170 -4.690 1.00 90.38 69 LEU A C 1
ATOM 542 O O . LEU A 1 69 ? -1.241 -8.947 -3.756 1.00 90.38 69 LEU A O 1
ATOM 546 N N . HIS A 1 70 ? -1.030 -8.383 -5.930 1.00 88.81 70 HIS A N 1
ATOM 547 C CA . HIS A 1 70 ? -0.212 -9.517 -6.354 1.00 88.81 70 HIS A CA 1
ATOM 548 C C . HIS A 1 70 ? 1.176 -9.034 -6.770 1.00 88.81 70 HIS A C 1
ATOM 550 O O . HIS A 1 70 ? 1.309 -8.060 -7.513 1.00 88.81 70 HIS A O 1
ATOM 556 N N . LEU A 1 71 ? 2.218 -9.733 -6.318 1.00 89.31 71 LEU A N 1
ATOM 557 C CA . LEU A 1 71 ? 3.611 -9.328 -6.515 1.00 89.31 71 LEU A CA 1
ATOM 558 C C . LEU A 1 71 ? 4.350 -10.322 -7.413 1.00 89.31 71 LEU A C 1
ATOM 560 O O . LEU A 1 71 ? 4.597 -11.466 -7.026 1.00 89.31 71 LEU A O 1
ATOM 564 N N . PHE A 1 72 ? 4.772 -9.873 -8.592 1.00 87.62 72 PHE A N 1
ATOM 565 C CA . PHE A 1 72 ? 5.565 -10.662 -9.536 1.00 87.62 72 PHE A CA 1
ATOM 566 C C . PHE A 1 72 ? 6.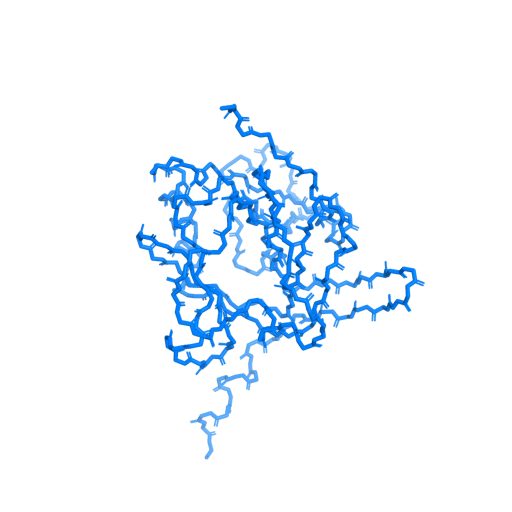953 -10.058 -9.710 1.00 87.62 72 PHE A C 1
ATOM 568 O O . PHE A 1 72 ? 7.239 -8.970 -9.224 1.00 87.62 72 PHE A O 1
ATOM 575 N N . GLN A 1 73 ? 7.849 -10.771 -10.387 1.00 85.25 73 GLN A N 1
ATOM 576 C CA . GLN A 1 73 ? 9.203 -10.274 -10.623 1.00 85.25 73 GLN A CA 1
ATOM 577 C C . GLN A 1 73 ? 9.220 -9.044 -11.545 1.00 85.25 73 GLN A C 1
ATOM 579 O O . GLN A 1 73 ? 10.025 -8.144 -11.336 1.00 85.25 73 GLN A O 1
ATOM 584 N N . HIS A 1 74 ? 8.331 -9.001 -12.538 1.00 84.56 74 HIS A N 1
ATOM 585 C CA . HIS A 1 74 ? 8.310 -7.983 -13.592 1.00 84.56 74 HIS A CA 1
ATOM 586 C C . HIS A 1 74 ? 7.256 -6.886 -13.395 1.00 84.56 74 HIS A C 1
ATOM 588 O O . HIS A 1 74 ? 7.291 -5.894 -14.116 1.00 84.56 74 HIS A O 1
ATOM 594 N N . ALA A 1 75 ? 6.321 -7.054 -12.457 1.00 87.50 75 ALA A N 1
ATOM 595 C CA . ALA A 1 75 ? 5.244 -6.099 -12.200 1.00 87.50 75 ALA A CA 1
ATOM 596 C C . ALA A 1 75 ? 4.543 -6.375 -10.862 1.00 87.50 75 ALA A C 1
ATOM 598 O O . ALA A 1 75 ? 4.671 -7.457 -10.276 1.00 87.50 75 ALA A O 1
ATOM 599 N N . MET A 1 76 ? 3.746 -5.405 -10.419 1.00 90.25 76 MET A N 1
ATOM 600 C CA . MET A 1 76 ? 2.705 -5.611 -9.414 1.00 90.25 76 MET A CA 1
ATOM 601 C C . MET A 1 76 ? 1.341 -5.527 -10.091 1.00 90.25 76 MET A C 1
ATOM 603 O O . MET A 1 76 ? 1.178 -4.770 -11.044 1.00 90.25 76 MET A O 1
ATOM 607 N N . TYR A 1 77 ? 0.358 -6.270 -9.594 1.00 88.25 77 TYR A N 1
ATOM 608 C CA . TYR A 1 77 ? -1.006 -6.205 -10.114 1.00 88.25 77 TYR A CA 1
ATOM 609 C C . TYR A 1 77 ? -2.003 -5.957 -8.993 1.00 88.25 77 TYR A C 1
ATOM 611 O O . TYR A 1 77 ? -1.902 -6.554 -7.920 1.00 88.25 77 TYR A O 1
ATOM 619 N N . LEU A 1 78 ? -2.976 -5.098 -9.272 1.00 88.12 78 LEU A N 1
ATOM 620 C CA . LEU A 1 78 ? -4.152 -4.869 -8.444 1.00 88.12 78 LEU A CA 1
ATOM 621 C C . LEU A 1 78 ? -5.349 -5.532 -9.115 1.00 88.12 78 LEU A C 1
ATOM 623 O O . LEU A 1 78 ? -5.516 -5.427 -10.324 1.00 88.12 78 LEU A O 1
ATOM 627 N N . SER A 1 79 ? -6.185 -6.216 -8.351 1.00 85.25 79 SER A N 1
ATOM 628 C CA . SER A 1 79 ? -7.348 -6.927 -8.898 1.00 85.25 79 SER A CA 1
ATOM 629 C C . SER A 1 79 ? -8.487 -6.948 -7.894 1.00 85.25 79 SER A C 1
ATOM 631 O O . SER A 1 79 ? -8.213 -6.887 -6.693 1.00 85.25 79 SER A O 1
ATOM 633 N N . PRO A 1 80 ? -9.752 -7.056 -8.323 1.00 82.00 80 PRO A N 1
ATOM 634 C CA . PRO A 1 80 ? -10.816 -7.406 -7.396 1.00 82.00 80 PRO A CA 1
ATOM 635 C C . PRO A 1 80 ? -10.552 -8.796 -6.774 1.00 82.00 80 PRO A C 1
ATOM 637 O O . PRO A 1 80 ? -9.868 -9.628 -7.379 1.00 82.00 80 PRO A O 1
ATOM 640 N N . PRO A 1 81 ? -11.049 -9.077 -5.559 1.00 81.69 81 PRO A N 1
ATOM 641 C CA . PRO A 1 81 ? -10.811 -10.356 -4.904 1.00 81.69 81 PRO A CA 1
ATOM 642 C C . PRO A 1 81 ? -11.417 -11.511 -5.698 1.00 81.69 81 PRO A C 1
ATOM 644 O O . PRO A 1 81 ? -12.541 -11.403 -6.175 1.00 81.69 81 PRO A O 1
ATOM 647 N N . PHE A 1 82 ? -10.699 -12.635 -5.760 1.00 74.88 82 PHE A N 1
ATOM 648 C CA . PHE A 1 82 ? -11.152 -13.885 -6.397 1.00 74.88 82 PHE A CA 1
ATOM 649 C C . PHE A 1 82 ? -11.344 -13.821 -7.918 1.00 74.88 82 PHE A C 1
ATOM 651 O O . PHE A 1 82 ? -11.780 -14.808 -8.508 1.00 74.88 82 PHE A O 1
ATOM 658 N N . GLU A 1 83 ? -10.968 -12.713 -8.553 1.00 71.12 83 GLU A N 1
ATOM 659 C CA . GLU A 1 83 ? -11.017 -12.569 -10.004 1.00 71.12 83 GLU A CA 1
ATOM 660 C C . GLU A 1 83 ? -9.758 -13.121 -10.688 1.00 71.12 83 GLU A C 1
ATOM 662 O O . GLU A 1 83 ? -8.663 -13.185 -10.116 1.00 71.12 83 GLU A O 1
ATOM 667 N N . GLY A 1 84 ? -9.918 -13.535 -11.946 1.00 65.25 84 GLY A N 1
ATOM 668 C CA . GLY A 1 84 ? -8.832 -14.042 -12.784 1.00 65.25 84 GLY A CA 1
ATOM 669 C C . GLY A 1 84 ? -7.866 -12.952 -13.265 1.00 65.25 84 GLY A C 1
ATOM 670 O O . GLY A 1 84 ? -8.146 -11.757 -13.199 1.00 65.25 84 GLY A O 1
ATOM 671 N N . ARG A 1 85 ? -6.724 -13.379 -13.831 1.00 65.50 85 ARG A N 1
ATOM 672 C CA . ARG A 1 85 ? -5.661 -12.492 -14.362 1.00 65.50 85 ARG A CA 1
ATOM 673 C C . ARG A 1 85 ? -6.139 -11.466 -15.396 1.00 65.50 85 ARG A C 1
ATOM 675 O O . ARG A 1 85 ? -5.452 -10.482 -15.625 1.00 65.50 85 ARG A O 1
ATOM 682 N N . GLU A 1 86 ? -7.273 -11.710 -16.038 1.00 67.31 86 GLU A N 1
ATOM 683 C CA . GLU A 1 86 ? -7.875 -10.819 -17.035 1.00 67.31 86 GLU A CA 1
ATOM 684 C C . GLU A 1 86 ? -8.432 -9.511 -16.443 1.00 67.31 86 GLU A C 1
ATOM 686 O O . GLU A 1 86 ? -8.578 -8.535 -17.170 1.00 67.31 86 GLU A O 1
ATOM 691 N N . TYR A 1 87 ? -8.657 -9.458 -15.125 1.00 64.94 87 TYR A N 1
AT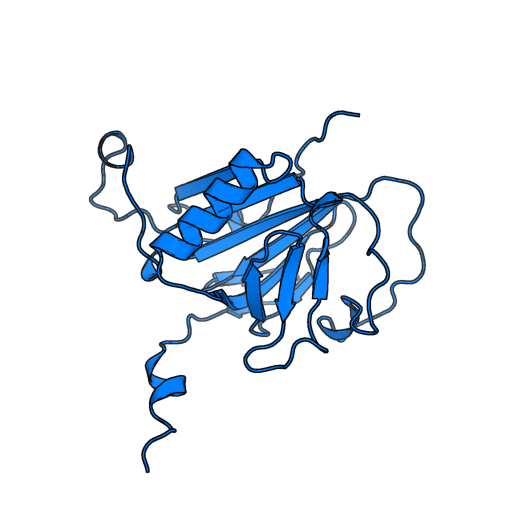OM 692 C CA . TYR A 1 87 ? -9.144 -8.275 -14.398 1.00 64.94 87 TYR A CA 1
ATOM 693 C C . TYR A 1 87 ? -8.033 -7.531 -13.647 1.00 64.94 87 TYR A C 1
ATOM 695 O O . TYR A 1 87 ? -8.291 -6.756 -12.722 1.00 64.94 87 TYR A O 1
ATOM 703 N N . TYR A 1 88 ? -6.777 -7.818 -13.988 1.00 73.62 88 TYR A N 1
ATOM 704 C CA . TYR A 1 88 ? -5.630 -7.266 -13.289 1.00 73.62 88 TYR A CA 1
ATOM 705 C C . TYR A 1 88 ? -5.264 -5.906 -13.878 1.00 73.62 88 TYR A C 1
ATOM 707 O O . TYR A 1 88 ? -4.940 -5.782 -15.055 1.00 73.62 88 TYR A O 1
ATOM 715 N N . PHE A 1 89 ? -5.238 -4.894 -13.021 1.00 83.00 89 PHE A N 1
ATOM 716 C CA . PHE A 1 89 ? -4.616 -3.615 -13.304 1.00 83.00 89 PHE A CA 1
ATOM 717 C C . PHE A 1 89 ? -3.110 -3.703 -13.032 1.00 83.00 89 PHE A C 1
ATOM 719 O O . PHE A 1 89 ? -2.684 -3.948 -11.900 1.00 83.00 89 PHE A O 1
ATOM 726 N N . GLU A 1 90 ? -2.299 -3.525 -14.072 1.00 85.25 90 GLU A N 1
ATOM 727 C CA . GLU A 1 90 ? -0.845 -3.674 -14.007 1.00 85.25 90 GLU A CA 1
ATOM 728 C C . GLU A 1 90 ? -0.130 -2.381 -13.591 1.00 85.25 90 GLU A C 1
ATOM 730 O O . GLU A 1 90 ? -0.219 -1.341 -14.245 1.00 85.25 90 GLU A O 1
ATOM 735 N N . LEU A 1 91 ? 0.673 -2.475 -12.532 1.00 88.44 91 LEU A N 1
ATOM 736 C CA . LEU A 1 91 ? 1.684 -1.492 -12.162 1.00 88.44 91 LEU A CA 1
ATOM 737 C C . LEU A 1 91 ? 3.036 -1.958 -12.713 1.00 88.44 91 LEU A C 1
ATOM 739 O O . LEU A 1 91 ? 3.773 -2.713 -12.066 1.00 88.44 91 LEU A O 1
ATOM 743 N N . VAL A 1 92 ? 3.348 -1.510 -13.931 1.00 86.38 92 VAL A N 1
ATOM 744 C CA . VAL A 1 92 ? 4.584 -1.869 -14.641 1.00 86.38 92 VAL A CA 1
ATOM 745 C C . VAL A 1 92 ? 5.802 -1.477 -13.809 1.00 86.38 92 VAL A C 1
ATOM 747 O O . VAL A 1 92 ? 5.944 -0.320 -13.406 1.00 86.38 92 VAL A O 1
ATOM 750 N N . ARG A 1 93 ? 6.715 -2.428 -13.588 1.00 87.44 93 ARG A N 1
ATOM 751 C CA . ARG A 1 93 ? 7.887 -2.265 -12.715 1.00 87.44 93 ARG A CA 1
ATOM 752 C C . ARG A 1 93 ? 8.754 -1.060 -13.072 1.00 87.44 93 ARG A C 1
ATOM 754 O O . ARG A 1 93 ? 9.279 -0.413 -12.170 1.00 87.44 93 ARG A O 1
ATOM 761 N N . GLU A 1 94 ? 8.865 -0.734 -14.355 1.00 87.44 94 GLU A N 1
ATOM 762 C CA . GLU A 1 94 ? 9.627 0.415 -14.862 1.00 87.44 94 GLU A CA 1
ATOM 763 C C . GLU A 1 94 ? 9.041 1.770 -14.461 1.00 87.44 94 GLU A C 1
ATOM 765 O O . GLU A 1 94 ? 9.765 2.765 -14.468 1.00 87.44 94 GLU A O 1
ATOM 770 N N . ASN A 1 95 ? 7.762 1.824 -14.088 1.00 88.94 95 ASN A N 1
ATOM 771 C CA . ASN A 1 95 ? 7.066 3.051 -13.707 1.00 88.94 95 ASN A CA 1
ATOM 772 C C . ASN A 1 95 ? 6.983 3.226 -12.190 1.00 88.94 95 ASN A C 1
ATOM 774 O O . ASN A 1 95 ? 6.762 4.338 -11.716 1.00 88.94 95 ASN A O 1
ATOM 778 N N . VAL A 1 96 ? 7.178 2.155 -11.423 1.00 91.00 96 VAL A N 1
ATOM 779 C CA . VAL A 1 96 ? 7.148 2.191 -9.961 1.00 91.00 96 VAL A CA 1
ATOM 780 C C . VAL A 1 96 ? 8.471 2.751 -9.433 1.00 91.00 96 VAL A C 1
ATOM 782 O O . VAL A 1 96 ? 9.546 2.496 -9.986 1.00 91.00 96 VAL A O 1
ATOM 785 N N . ARG A 1 97 ? 8.393 3.576 -8.388 1.00 93.19 97 ARG A N 1
ATOM 786 C CA . ARG A 1 97 ? 9.554 4.292 -7.838 1.00 93.19 97 ARG A CA 1
ATOM 787 C C . ARG A 1 97 ? 9.771 4.035 -6.363 1.00 93.19 97 ARG A C 1
ATOM 789 O O . ARG A 1 97 ? 10.901 3.851 -5.941 1.00 93.19 97 ARG A O 1
ATOM 796 N N . MET A 1 98 ? 8.699 4.021 -5.589 1.00 94.88 98 MET A N 1
ATOM 797 C CA . MET A 1 98 ? 8.773 3.941 -4.138 1.00 94.88 98 MET A CA 1
ATOM 798 C C . MET A 1 98 ? 7.508 3.291 -3.605 1.00 94.88 98 MET A C 1
ATOM 800 O O . MET A 1 98 ? 6.445 3.412 -4.220 1.00 94.88 98 MET A O 1
ATOM 804 N N . ALA A 1 99 ? 7.618 2.641 -2.455 1.00 95.25 99 ALA A N 1
ATOM 805 C CA . ALA A 1 99 ? 6.466 2.285 -1.653 1.00 95.25 99 ALA A CA 1
ATOM 806 C C . ALA A 1 99 ? 6.708 2.558 -0.176 1.00 95.25 99 ALA A C 1
ATOM 808 O O . ALA A 1 99 ? 7.842 2.516 0.299 1.00 95.25 99 ALA A O 1
ATOM 809 N N . LYS A 1 100 ? 5.615 2.791 0.545 1.00 94.81 100 LYS A N 1
ATOM 810 C CA . LYS A 1 100 ? 5.588 2.800 2.004 1.00 94.81 100 LYS A CA 1
ATOM 811 C C . LYS A 1 100 ? 4.589 1.763 2.485 1.00 94.81 100 LYS A C 1
ATOM 813 O O . LYS A 1 100 ? 3.487 1.679 1.951 1.00 94.81 100 LYS A O 1
ATOM 818 N N . ALA A 1 101 ? 4.964 0.982 3.486 1.00 93.38 101 ALA A N 1
ATOM 819 C CA . ALA A 1 101 ? 4.054 0.097 4.198 1.00 93.38 101 ALA A CA 1
ATOM 820 C C . ALA A 1 101 ? 3.850 0.621 5.617 1.00 93.38 101 ALA A C 1
ATOM 822 O O . ALA A 1 101 ? 4.823 0.825 6.341 1.00 93.38 101 ALA A O 1
ATOM 823 N N . TYR A 1 102 ? 2.594 0.846 5.989 1.00 92.44 102 TYR A N 1
ATOM 824 C CA . TYR A 1 102 ? 2.192 1.443 7.258 1.00 92.44 102 TYR A CA 1
ATOM 825 C C . TYR A 1 102 ? 1.744 0.363 8.230 1.00 92.44 102 TYR A C 1
ATOM 827 O O . TYR A 1 102 ? 0.851 -0.421 7.904 1.00 92.44 102 TYR A O 1
ATOM 835 N N . PHE A 1 103 ? 2.313 0.352 9.430 1.00 89.94 103 PHE A N 1
ATOM 836 C CA . PHE A 1 103 ? 2.050 -0.656 10.449 1.00 89.94 103 PHE A CA 1
ATOM 837 C C . PHE A 1 103 ? 1.613 -0.034 11.768 1.00 89.94 103 PHE A C 1
ATOM 839 O O . PHE A 1 103 ? 2.020 1.068 12.136 1.00 89.94 103 PHE A O 1
ATOM 846 N N . ARG A 1 104 ? 0.811 -0.776 12.521 1.00 87.31 104 ARG A N 1
ATOM 847 C CA . ARG A 1 104 ? 0.542 -0.513 13.926 1.00 87.31 104 ARG A CA 1
ATOM 848 C C . ARG A 1 104 ? 1.830 -0.690 14.716 1.00 87.31 104 ARG A C 1
ATOM 850 O O . ARG A 1 104 ? 2.406 -1.772 14.721 1.00 87.31 104 ARG A O 1
ATOM 857 N N . ILE A 1 105 ? 2.245 0.364 15.410 1.00 82.62 105 ILE A N 1
ATOM 858 C CA . ILE A 1 105 ? 3.267 0.253 16.445 1.00 82.62 105 ILE A CA 1
ATOM 859 C C . ILE A 1 105 ? 2.558 -0.177 17.735 1.00 82.62 105 ILE A C 1
ATOM 861 O O . ILE A 1 105 ? 1.619 0.506 18.161 1.00 82.62 105 ILE A O 1
ATOM 865 N N . PRO A 1 106 ? 2.945 -1.303 18.356 1.00 75.69 106 PRO A N 1
ATOM 866 C CA . PRO A 1 106 ? 2.386 -1.676 19.645 1.00 75.69 106 PRO A CA 1
ATOM 867 C C . PRO A 1 106 ? 2.739 -0.615 20.707 1.00 75.69 106 PRO A C 1
ATOM 869 O O . PRO A 1 106 ? 3.868 -0.120 20.726 1.00 75.69 106 PRO A O 1
ATOM 872 N N . PRO A 1 107 ? 1.797 -0.238 21.592 1.00 73.88 107 PRO A N 1
ATOM 873 C CA . PRO A 1 107 ? 1.965 0.882 22.527 1.00 73.88 107 PRO A CA 1
ATOM 874 C C . PRO A 1 107 ? 3.072 0.667 23.573 1.00 7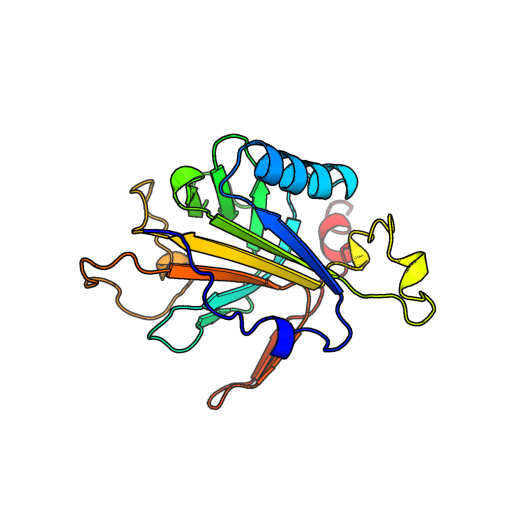3.88 107 PRO A C 1
ATOM 876 O O . PRO A 1 107 ? 3.469 1.605 24.260 1.00 73.88 107 PRO A O 1
ATOM 879 N N . ASP A 1 108 ? 3.543 -0.566 23.721 1.00 73.19 108 ASP A N 1
ATOM 880 C CA . ASP A 1 108 ? 4.582 -1.016 24.642 1.00 73.19 108 ASP A CA 1
ATOM 881 C C . ASP A 1 108 ? 5.989 -1.082 24.016 1.00 73.19 108 ASP A C 1
ATOM 883 O O . ASP A 1 108 ? 6.961 -1.363 24.722 1.00 73.19 108 ASP A O 1
ATOM 887 N N . VAL A 1 109 ? 6.135 -0.788 22.720 1.00 69.12 109 VAL A N 1
ATOM 888 C CA . VAL A 1 109 ? 7.424 -0.851 22.016 1.00 69.12 109 VAL A CA 1
ATOM 889 C C . VAL A 1 109 ? 8.119 0.516 22.046 1.00 69.12 109 VAL A C 1
ATOM 891 O O . VAL A 1 109 ? 7.636 1.495 21.487 1.00 69.12 109 VAL A O 1
ATOM 894 N N . ASN A 1 110 ? 9.281 0.583 22.704 1.00 72.69 110 ASN A N 1
ATOM 895 C CA . ASN A 1 110 ? 10.170 1.753 22.678 1.00 72.69 110 ASN A CA 1
ATOM 896 C C . ASN A 1 110 ? 10.896 1.852 21.317 1.00 72.69 110 ASN A C 1
ATOM 898 O O . ASN A 1 110 ? 11.125 0.828 20.680 1.00 72.69 110 ASN A O 1
ATOM 902 N N . GLU A 1 111 ? 11.338 3.041 20.896 1.00 69.31 111 GLU A N 1
ATOM 903 C CA . GLU A 1 111 ? 12.053 3.271 19.626 1.00 69.31 111 GLU A CA 1
ATOM 904 C C . GLU A 1 111 ? 13.254 2.330 19.435 1.00 69.31 111 GLU A C 1
ATOM 906 O O . GLU A 1 111 ? 13.435 1.763 18.362 1.00 69.31 111 GLU A O 1
ATOM 911 N N . ALA A 1 112 ? 14.026 2.071 20.496 1.00 67.00 112 ALA A N 1
ATOM 912 C CA . ALA A 1 112 ? 15.151 1.128 20.454 1.00 67.00 112 ALA A CA 1
ATOM 913 C C . ALA A 1 112 ? 14.727 -0.337 20.213 1.00 67.00 112 ALA A C 1
ATOM 915 O O . ALA A 1 112 ? 15.535 -1.150 19.781 1.00 67.00 112 ALA A O 1
ATOM 916 N N . ALA A 1 113 ? 13.473 -0.684 20.507 1.00 66.50 113 ALA A N 1
ATOM 917 C CA . ALA A 1 113 ? 12.898 -2.004 20.261 1.00 66.50 113 ALA A CA 1
ATOM 918 C C . ALA A 1 113 ? 12.216 -2.112 18.883 1.00 66.50 113 ALA A C 1
ATOM 920 O O . ALA A 1 113 ? 11.830 -3.214 18.497 1.00 66.50 113 ALA A O 1
ATOM 921 N N . LEU A 1 114 ? 12.088 -1.004 18.138 1.00 71.12 114 LEU A N 1
ATOM 922 C CA . LEU A 1 114 ? 11.649 -1.017 16.737 1.00 71.12 114 LEU A CA 1
ATOM 923 C C . LEU A 1 114 ? 12.777 -1.430 15.784 1.00 71.12 114 LEU A C 1
ATOM 925 O O . LEU A 1 114 ? 12.500 -1.917 14.688 1.00 71.12 114 LEU A O 1
ATOM 929 N N . GLU A 1 115 ? 14.041 -1.287 16.190 1.00 70.19 115 GLU A N 1
ATOM 930 C CA . GLU A 1 115 ? 15.176 -1.736 15.386 1.00 70.19 115 GLU A CA 1
ATOM 931 C C . GLU A 1 115 ? 15.156 -3.268 15.242 1.00 70.19 115 GLU A C 1
ATOM 933 O O . GLU A 1 115 ? 15.283 -4.016 16.210 1.00 70.19 115 GLU A O 1
ATOM 938 N N . GLY A 1 116 ? 14.947 -3.749 14.013 1.00 68.62 116 GLY A N 1
ATOM 939 C CA . GLY A 1 116 ? 14.808 -5.178 13.720 1.00 68.62 116 GLY A CA 1
ATOM 940 C C . GLY A 1 116 ? 13.448 -5.782 14.094 1.00 68.62 116 GLY A C 1
ATOM 941 O O . GLY A 1 116 ? 13.262 -6.991 13.925 1.00 68.62 116 GLY A O 1
ATOM 942 N N . HIS A 1 117 ? 12.490 -4.973 14.563 1.00 75.06 117 HIS A N 1
ATOM 943 C CA . HIS A 1 117 ? 11.116 -5.423 14.752 1.00 75.06 117 HIS A CA 1
ATOM 944 C C . HIS A 1 117 ? 10.505 -5.805 13.402 1.00 75.06 117 HIS A C 1
ATOM 946 O O . HIS A 1 117 ? 10.594 -5.058 12.428 1.00 75.06 117 HIS A O 1
ATOM 952 N N . LYS A 1 118 ? 9.870 -6.978 13.354 1.00 77.94 118 LYS A N 1
ATOM 953 C CA . LYS A 1 118 ? 9.157 -7.477 12.179 1.00 77.94 118 LYS A CA 1
ATOM 954 C C . LYS A 1 118 ? 7.656 -7.408 12.454 1.00 77.94 118 LYS A C 1
ATOM 956 O O . LYS A 1 118 ? 7.164 -8.267 13.191 1.00 77.94 118 LYS A O 1
ATOM 961 N N . PRO A 1 119 ? 6.941 -6.411 11.904 1.00 81.31 119 PRO A N 1
ATOM 962 C CA . PRO A 1 119 ? 5.506 -6.289 12.104 1.00 81.31 119 PRO A CA 1
ATOM 963 C C . PRO A 1 119 ? 4.776 -7.528 11.597 1.00 81.31 119 PRO A C 1
ATOM 965 O O . PRO A 1 119 ? 5.166 -8.121 10.585 1.00 81.31 119 PRO A O 1
ATOM 968 N N . SER A 1 120 ? 3.700 -7.916 12.277 1.00 84.06 120 SER A N 1
ATOM 969 C CA . SER A 1 120 ? 2.854 -8.995 11.785 1.00 84.06 120 SER A CA 1
ATOM 970 C C . SER A 1 120 ? 1.971 -8.502 10.638 1.00 84.06 120 SER A C 1
ATOM 972 O O . SER A 1 120 ? 1.768 -7.301 10.436 1.00 84.06 120 SER A O 1
ATOM 974 N N . ARG A 1 121 ? 1.370 -9.438 9.896 1.00 82.56 121 ARG A N 1
ATOM 975 C CA . ARG A 1 121 ? 0.367 -9.091 8.880 1.00 82.56 121 ARG A CA 1
ATOM 976 C C . ARG A 1 121 ? -0.801 -8.338 9.510 1.00 82.56 121 ARG A C 1
ATOM 978 O O . ARG A 1 121 ? -1.382 -7.469 8.868 1.00 82.56 121 ARG A O 1
ATOM 985 N N . ASP A 1 122 ? -1.132 -8.670 10.755 1.00 83.06 122 ASP A N 1
ATOM 986 C CA . ASP A 1 122 ? -2.245 -8.055 11.459 1.00 83.06 122 ASP A CA 1
ATOM 987 C C . ASP A 1 122 ? -1.971 -6.620 11.891 1.00 83.06 122 ASP A C 1
ATOM 989 O O . ASP A 1 122 ? -2.911 -5.887 12.192 1.00 83.06 122 ASP A O 1
ATOM 993 N N . ASP A 1 123 ? -0.722 -6.187 11.824 1.00 86.81 123 ASP A N 1
ATOM 994 C CA . ASP A 1 123 ? -0.354 -4.811 12.101 1.00 86.81 123 ASP A CA 1
ATOM 995 C C . ASP A 1 123 ? -0.375 -3.943 10.841 1.00 86.81 123 ASP A C 1
ATOM 997 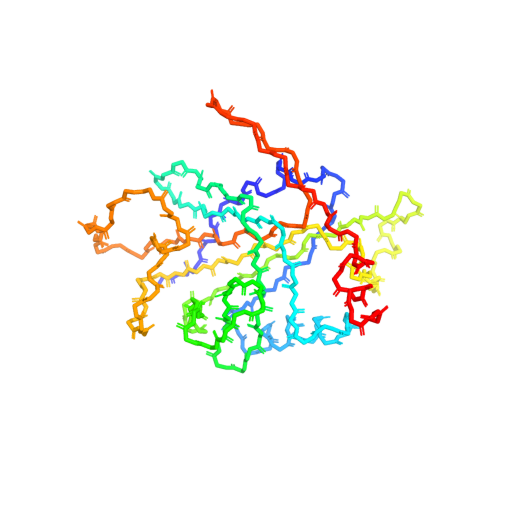O O . ASP A 1 123 ? -0.323 -2.725 10.957 1.00 86.81 123 ASP A O 1
ATOM 1001 N N . LEU A 1 124 ? -0.493 -4.516 9.639 1.00 88.69 124 LEU A N 1
ATOM 1002 C CA . LEU A 1 124 ? -0.491 -3.753 8.391 1.00 88.69 124 LEU A CA 1
ATOM 1003 C C . LEU A 1 124 ? -1.786 -2.927 8.232 1.00 88.69 124 LEU A C 1
ATOM 1005 O O . LEU A 1 124 ? -2.877 -3.480 8.103 1.00 88.69 124 LEU A O 1
ATOM 1009 N N . TYR A 1 125 ? -1.660 -1.598 8.194 1.00 89.25 125 TYR A N 1
ATOM 1010 C CA . TYR A 1 125 ? -2.769 -0.656 7.999 1.00 89.25 125 TYR A CA 1
ATOM 1011 C C . TYR A 1 125 ? -2.997 -0.300 6.536 1.00 89.25 125 TYR A C 1
ATOM 1013 O O . TYR A 1 125 ? -4.131 -0.303 6.054 1.00 89.25 125 TYR A O 1
ATOM 1021 N N . ALA A 1 126 ? -1.929 0.062 5.835 1.00 93.25 126 ALA A N 1
ATOM 1022 C CA . ALA A 1 126 ? -2.021 0.562 4.475 1.00 93.25 126 ALA A CA 1
ATOM 1023 C C . ALA A 1 126 ? -0.698 0.402 3.735 1.00 93.25 126 ALA A C 1
ATOM 1025 O O . ALA A 1 126 ? 0.352 0.204 4.347 1.00 93.25 126 ALA A O 1
ATOM 1026 N N . LEU A 1 127 ? -0.754 0.535 2.416 1.00 94.94 127 LEU A N 1
ATOM 1027 C CA . LEU A 1 127 ? 0.410 0.683 1.555 1.00 94.94 127 LEU A CA 1
ATOM 1028 C C . LEU A 1 127 ? 0.238 1.922 0.695 1.00 94.94 127 LEU A C 1
ATOM 1030 O O . LEU A 1 127 ? -0.860 2.145 0.205 1.00 94.94 127 LEU A O 1
ATOM 1034 N N . ASP A 1 128 ? 1.322 2.628 0.421 1.00 95.06 128 ASP A N 1
ATOM 1035 C CA . ASP A 1 128 ? 1.408 3.585 -0.674 1.00 95.06 128 ASP A CA 1
ATOM 1036 C C . ASP A 1 128 ? 2.375 3.081 -1.732 1.00 95.06 128 ASP A C 1
ATOM 1038 O O . ASP A 1 128 ? 3.436 2.553 -1.404 1.00 95.06 128 ASP A O 1
ATOM 1042 N N . ILE A 1 129 ? 2.030 3.275 -3.003 1.00 94.69 129 ILE A N 1
ATOM 1043 C CA . ILE A 1 129 ? 2.873 2.924 -4.145 1.00 94.69 129 ILE A CA 1
ATOM 1044 C C . ILE A 1 129 ? 2.937 4.122 -5.093 1.00 94.69 129 ILE A C 1
ATOM 1046 O O . ILE A 1 129 ? 1.936 4.481 -5.716 1.00 94.69 129 ILE A O 1
ATOM 1050 N N . TRP A 1 130 ? 4.123 4.716 -5.236 1.00 93.38 130 TRP A N 1
ATOM 1051 C CA . TRP A 1 130 ? 4.369 5.822 -6.159 1.00 93.38 130 TRP A CA 1
ATOM 1052 C C . TRP A 1 130 ? 4.739 5.313 -7.545 1.00 93.38 130 TRP A C 1
ATOM 1054 O O . TRP A 1 130 ? 5.677 4.525 -7.720 1.00 93.38 130 TRP A O 1
ATOM 1064 N N . VAL A 1 131 ? 4.045 5.852 -8.542 1.00 90.38 131 VAL A N 1
ATOM 1065 C CA . VAL A 1 131 ? 4.210 5.514 -9.956 1.00 90.38 131 VAL A CA 1
ATOM 1066 C C . VAL A 1 131 ? 4.417 6.794 -10.765 1.00 90.38 131 VAL A C 1
ATOM 1068 O O . VAL A 1 131 ? 3.765 7.805 -10.511 1.00 90.38 131 VAL A O 1
ATOM 1071 N N . THR A 1 132 ? 5.325 6.759 -11.740 1.00 86.88 132 THR A N 1
ATOM 1072 C CA . THR A 1 132 ? 5.574 7.844 -12.703 1.00 86.88 132 THR A CA 1
ATOM 1073 C C . THR A 1 132 ? 5.240 7.397 -14.120 1.00 86.88 132 THR A C 1
ATOM 1075 O O . THR A 1 132 ? 5.755 6.366 -14.548 1.00 86.88 132 THR A O 1
ATOM 1078 N N . GLY A 1 133 ? 4.495 8.212 -14.873 1.00 70.56 133 GLY A N 1
ATOM 1079 C CA . GLY A 1 133 ? 4.249 7.992 -16.304 1.00 70.56 133 GLY A CA 1
ATOM 1080 C C . GLY A 1 133 ? 2.908 7.325 -16.637 1.00 70.56 133 GLY A C 1
ATOM 1081 O O . GLY A 1 133 ? 2.237 6.764 -15.772 1.00 70.56 133 GLY A O 1
ATOM 1082 N N . GLY A 1 134 ? 2.508 7.450 -17.910 1.00 52.78 134 GLY A N 1
ATOM 1083 C CA . GLY A 1 134 ? 1.235 6.966 -18.450 1.00 52.78 134 GLY A CA 1
ATOM 1084 C C . GLY A 1 134 ? 1.072 5.448 -18.354 1.00 52.78 134 GLY A C 1
ATOM 1085 O O . GLY A 1 134 ? 2.046 4.697 -18.381 1.00 52.78 134 GLY A O 1
ATOM 1086 N N . THR A 1 135 ? -0.182 5.010 -18.233 1.00 45.88 135 THR A N 1
ATOM 1087 C CA . THR A 1 135 ? -0.585 3.599 -18.228 1.00 45.88 135 THR A CA 1
ATOM 1088 C C . THR A 1 135 ? 0.006 2.887 -19.444 1.00 45.88 135 THR A C 1
ATOM 1090 O O . THR A 1 135 ? -0.335 3.217 -20.580 1.00 45.88 135 THR A O 1
ATOM 1093 N N . GLY A 1 136 ? 0.906 1.928 -19.218 1.00 37.66 136 GLY A N 1
ATOM 1094 C CA . GLY A 1 136 ? 1.329 1.007 -20.267 1.00 37.66 136 GLY A CA 1
ATOM 1095 C C . GLY A 1 136 ? 0.106 0.230 -20.743 1.00 37.66 136 GLY A C 1
ATOM 1096 O O . GLY A 1 136 ? -0.610 -0.344 -19.927 1.00 37.66 136 GLY A O 1
ATOM 1097 N N . GLY A 1 137 ? -0.173 0.282 -22.045 1.00 37.81 137 GLY A N 1
ATOM 1098 C CA . GLY A 1 137 ? -1.293 -0.421 -22.655 1.00 37.81 137 GLY A CA 1
ATOM 1099 C C . GLY A 1 137 ? -1.168 -1.929 -22.456 1.00 37.81 137 GLY A C 1
ATOM 1100 O O . GLY A 1 137 ? -0.282 -2.560 -23.028 1.00 37.81 137 GLY A O 1
ATOM 1101 N N . GLY A 1 138 ? -2.079 -2.493 -21.672 1.00 33.84 138 GLY A N 1
ATOM 1102 C CA . GLY A 1 138 ? -2.230 -3.926 -21.464 1.00 33.84 138 GLY A CA 1
ATOM 1103 C C . GLY A 1 138 ? -3.642 -4.232 -20.977 1.00 33.84 138 GLY A C 1
ATOM 1104 O O . GLY A 1 138 ? -3.892 -4.167 -19.783 1.00 33.84 138 GLY A O 1
ATOM 1105 N N . GLY A 1 139 ? -4.547 -4.551 -21.913 1.00 33.31 139 GLY A N 1
ATOM 1106 C CA . GLY A 1 139 ? -5.898 -5.073 -21.646 1.00 33.31 139 GLY A CA 1
ATOM 1107 C C . GLY A 1 139 ? -6.908 -4.045 -21.122 1.00 33.31 139 GLY A C 1
ATOM 1108 O O . GLY A 1 139 ? -6.570 -3.158 -20.351 1.00 33.31 139 GLY A O 1
ATOM 1109 N N . GLU A 1 140 ? -8.166 -4.140 -21.557 1.00 36.56 140 GLU A N 1
ATOM 1110 C CA . GLU A 1 140 ? -9.271 -3.239 -21.191 1.00 36.56 140 GLU A CA 1
ATOM 1111 C C . GLU A 1 140 ? -9.713 -3.403 -19.722 1.00 36.56 140 GLU A C 1
ATOM 1113 O O . GLU A 1 140 ? -10.826 -3.825 -19.423 1.00 36.56 140 GLU A O 1
ATOM 1118 N N . PHE A 1 141 ? -8.846 -3.031 -18.785 1.00 42.72 141 PHE A N 1
ATOM 1119 C CA . PHE A 1 141 ? -9.223 -2.693 -17.418 1.00 42.72 141 PHE A CA 1
ATOM 1120 C C . PHE A 1 141 ? -8.515 -1.391 -17.044 1.00 42.72 141 PHE A C 1
ATOM 1122 O O . PHE A 1 141 ? -7.508 -1.348 -16.339 1.00 42.72 141 PHE A O 1
ATOM 1129 N N . SER A 1 142 ? -9.017 -0.295 -17.612 1.00 46.62 142 SER A N 1
ATOM 1130 C CA . SER A 1 142 ? -8.584 1.052 -17.243 1.00 46.62 142 SER A CA 1
ATOM 1131 C C . SER A 1 142 ? -8.828 1.270 -15.747 1.00 46.62 142 SER A C 1
ATOM 1133 O O . SER A 1 142 ? -9.750 0.689 -15.178 1.00 46.62 142 SER A O 1
ATOM 1135 N N . ALA A 1 143 ? -8.069 2.154 -15.100 1.00 46.00 143 ALA A N 1
ATOM 1136 C CA . ALA A 1 143 ? -8.391 2.615 -13.748 1.00 46.00 143 ALA A CA 1
ATOM 1137 C C . ALA A 1 143 ? -9.863 3.091 -13.639 1.00 46.00 143 ALA A C 1
ATOM 1139 O O . ALA A 1 143 ? -10.476 2.933 -12.588 1.00 46.00 143 ALA A O 1
ATOM 1140 N N . SER A 1 144 ? -10.475 3.546 -14.745 1.00 44.00 144 SER A N 1
ATOM 1141 C CA . SER A 1 144 ? -11.915 3.850 -14.853 1.00 44.00 144 SER A CA 1
ATOM 1142 C C . SER A 1 144 ? -12.856 2.643 -14.689 1.00 44.00 144 SER A C 1
ATOM 1144 O O . SER A 1 144 ? -14.046 2.811 -14.450 1.00 44.00 144 SER A O 1
ATOM 1146 N N . SER A 1 145 ? -12.355 1.413 -14.801 1.00 46.44 145 SER A N 1
ATOM 1147 C CA . SER A 1 145 ? -13.113 0.177 -14.547 1.00 46.44 145 SER A CA 1
ATOM 1148 C C . SER A 1 145 ? -13.169 -0.155 -13.052 1.00 46.4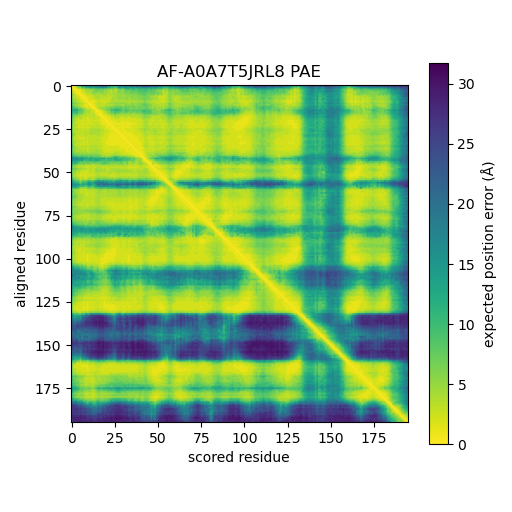4 145 SER A C 1
ATOM 1150 O O . SER A 1 145 ? -14.180 -0.666 -12.575 1.00 46.44 145 SER A O 1
ATOM 1152 N N . LEU A 1 146 ? -12.123 0.207 -12.296 1.00 50.97 146 LEU A N 1
ATOM 1153 C CA . LEU A 1 146 ? -12.134 0.201 -10.826 1.00 50.97 146 LEU A CA 1
ATOM 1154 C C . LEU A 1 146 ? -12.907 1.403 -10.256 1.00 50.97 146 LEU A C 1
ATOM 1156 O O . LEU A 1 146 ? -13.504 1.309 -9.182 1.00 50.97 146 LEU A O 1
ATOM 1160 N N . LEU A 1 147 ? -12.913 2.514 -10.991 1.00 51.81 147 LEU A N 1
ATOM 1161 C CA . LEU A 1 147 ? -13.516 3.793 -10.637 1.00 51.81 147 LEU A CA 1
ATOM 1162 C C . LEU A 1 147 ? -14.744 4.042 -11.524 1.00 51.81 147 LEU A C 1
ATOM 1164 O O . LEU A 1 147 ? -14.665 4.766 -12.513 1.00 51.81 147 LEU A O 1
ATOM 1168 N N . LYS A 1 148 ? -15.901 3.448 -11.195 1.00 37.50 148 LYS A N 1
ATOM 1169 C CA . LYS A 1 148 ? -17.171 3.824 -11.846 1.00 37.50 148 LYS A CA 1
ATOM 1170 C C . LYS A 1 148 ? -17.476 5.302 -11.559 1.00 37.50 148 LYS A C 1
ATOM 1172 O O . LYS A 1 148 ? -18.102 5.616 -10.552 1.00 37.50 148 LYS A O 1
ATOM 1177 N N . GLY A 1 149 ? -17.045 6.194 -12.449 1.00 34.44 149 GLY A N 1
ATOM 1178 C CA . GLY A 1 149 ? -17.320 7.627 -12.372 1.00 34.44 149 GLY A CA 1
ATOM 1179 C C . GLY A 1 149 ? -16.330 8.488 -13.162 1.00 34.44 149 GLY A C 1
ATOM 1180 O O . GLY A 1 149 ? -15.330 8.921 -12.610 1.00 34.44 149 GLY A O 1
ATOM 1181 N N . ASN A 1 150 ? -16.710 8.790 -14.407 1.00 35.25 150 ASN A N 1
ATOM 1182 C CA . ASN A 1 150 ? -16.270 9.886 -15.286 1.00 35.25 150 ASN A CA 1
ATOM 1183 C C . ASN A 1 150 ? -14.848 9.897 -15.896 1.00 35.25 150 ASN A C 1
ATOM 1185 O O . ASN A 1 150 ? -13.834 9.938 -15.209 1.00 35.25 150 ASN A O 1
ATOM 1189 N N . ASP A 1 151 ? -14.874 9.941 -17.237 1.00 38.97 151 ASP A N 1
ATOM 1190 C CA . ASP A 1 151 ? -13.974 10.546 -18.231 1.00 38.97 151 ASP A CA 1
ATOM 1191 C C . ASP A 1 151 ? -12.500 10.772 -17.871 1.00 38.97 151 ASP A C 1
ATOM 1193 O O . ASP A 1 151 ? -12.141 11.658 -17.096 1.00 38.97 151 ASP A O 1
ATOM 1197 N N . LEU A 1 152 ? -11.622 10.047 -18.572 1.00 42.25 152 LEU A N 1
ATOM 1198 C CA . LEU A 1 152 ? -10.180 10.283 -18.559 1.00 42.25 152 LEU A CA 1
ATOM 1199 C C . LEU A 1 152 ? -9.570 10.070 -19.952 1.00 42.25 152 LEU A C 1
ATOM 1201 O O . LEU A 1 152 ? -8.773 9.167 -20.165 1.00 42.25 152 LEU A O 1
ATOM 1205 N N . ASP A 1 153 ? -9.920 10.956 -20.883 1.00 38.69 153 ASP A N 1
ATOM 1206 C CA . ASP A 1 153 ? -9.150 11.196 -22.106 1.00 38.69 153 ASP A CA 1
ATOM 1207 C C . ASP A 1 153 ? -8.731 12.671 -22.136 1.00 38.69 153 ASP A C 1
ATOM 1209 O O . ASP A 1 153 ? -9.407 13.485 -22.753 1.00 38.69 153 ASP A O 1
ATOM 1213 N N . SER A 1 154 ? -7.644 13.031 -21.435 1.00 42.56 154 SER A N 1
ATOM 1214 C CA . SER A 1 154 ? -6.734 14.136 -21.821 1.00 42.56 154 SER A CA 1
ATOM 1215 C C . SER A 1 154 ? -5.741 14.518 -20.710 1.00 42.56 154 SER A C 1
ATOM 1217 O O . SER A 1 154 ? -6.005 15.441 -19.947 1.00 42.56 154 SER A O 1
ATOM 1219 N N . LEU A 1 155 ? -4.555 13.912 -20.653 1.00 42.16 155 LEU A N 1
ATOM 1220 C CA . LEU A 1 155 ? -3.381 14.486 -19.968 1.00 42.16 155 LEU A CA 1
ATOM 1221 C C . LEU A 1 155 ? -2.152 14.022 -20.771 1.00 42.16 155 LEU A C 1
ATOM 1223 O O . LEU A 1 155 ? -1.937 12.830 -20.931 1.00 42.16 155 LEU A O 1
ATOM 1227 N N . GLY A 1 156 ? -1.416 14.875 -21.486 1.00 34.47 156 GLY A N 1
ATOM 1228 C CA . GLY A 1 156 ? -0.680 16.031 -20.977 1.00 34.47 156 GLY A CA 1
ATOM 1229 C C . GLY A 1 156 ? 0.784 15.605 -20.798 1.00 34.47 156 GLY A C 1
ATOM 1230 O O . GLY A 1 156 ? 1.075 14.750 -19.974 1.00 34.47 156 GLY A O 1
ATOM 1231 N N . SER A 1 157 ? 1.708 16.149 -21.596 1.00 36.38 157 SER A N 1
ATOM 1232 C CA . SER A 1 157 ? 3.109 15.703 -21.737 1.00 36.38 157 SER A CA 1
ATOM 1233 C C . SER A 1 157 ? 4.040 16.083 -20.566 1.00 36.38 157 SER A C 1
ATOM 1235 O O . SER A 1 157 ? 5.152 16.568 -20.783 1.00 36.38 157 SER A O 1
ATOM 1237 N N . GLY A 1 158 ? 3.593 15.893 -19.326 1.00 44.91 158 GLY A N 1
ATOM 1238 C CA . GLY A 1 158 ? 4.417 15.947 -18.117 1.00 44.91 158 GLY A CA 1
ATOM 1239 C C . GLY A 1 158 ? 4.483 14.561 -17.478 1.00 44.91 158 GLY A C 1
ATOM 1240 O O . GLY A 1 158 ? 3.554 13.772 -17.619 1.00 44.91 158 GLY A O 1
ATOM 1241 N N . SER A 1 159 ? 5.574 14.232 -16.788 1.00 56.84 159 SER A N 1
ATOM 1242 C CA . SER A 1 159 ? 5.680 12.988 -16.018 1.00 56.84 159 SER A CA 1
ATOM 1243 C C . SER A 1 159 ? 4.737 13.038 -14.810 1.00 56.84 159 SER A C 1
ATOM 1245 O O . SER A 1 159 ? 5.159 13.378 -13.707 1.00 56.84 159 SER A O 1
ATOM 1247 N N . GLU A 1 160 ? 3.452 12.767 -15.029 1.00 77.81 160 GLU A N 1
ATOM 1248 C CA . GLU A 1 160 ? 2.445 12.733 -13.973 1.00 77.81 160 GLU A CA 1
ATOM 1249 C C . GLU A 1 160 ? 2.782 11.611 -12.981 1.00 77.81 160 GLU A C 1
ATOM 1251 O O . GLU A 1 160 ? 3.044 10.465 -13.367 1.00 77.81 160 GLU A O 1
ATOM 1256 N N . GLN A 1 161 ? 2.823 11.971 -11.700 1.00 85.69 161 GLN A N 1
ATOM 1257 C CA . GLN A 1 161 ? 3.027 11.053 -10.589 1.00 85.69 161 GLN A CA 1
ATOM 1258 C C . GLN A 1 161 ? 1.677 10.719 -9.958 1.00 85.69 161 GLN A C 1
ATOM 1260 O O . GLN A 1 161 ? 0.823 11.595 -9.804 1.00 85.69 161 GLN A O 1
ATOM 1265 N N . LYS A 1 162 ? 1.499 9.451 -9.586 1.00 88.94 162 LYS A N 1
ATOM 1266 C CA . LYS A 1 162 ? 0.307 8.947 -8.896 1.00 88.94 162 LYS A CA 1
ATOM 1267 C C . LYS A 1 162 ? 0.728 8.133 -7.679 1.00 88.94 162 LYS A C 1
ATOM 1269 O O . LYS A 1 162 ? 1.744 7.436 -7.742 1.00 88.94 162 LYS A O 1
ATOM 1274 N N . ILE A 1 163 ? -0.062 8.199 -6.611 1.00 91.31 163 ILE A N 1
ATOM 1275 C CA . ILE A 1 163 ? 0.047 7.292 -5.464 1.00 91.31 163 ILE A CA 1
ATOM 1276 C C . ILE A 1 163 ? -1.167 6.371 -5.470 1.00 91.31 163 ILE A C 1
ATOM 1278 O O . ILE A 1 163 ? -2.304 6.844 -5.442 1.00 91.31 163 ILE A O 1
ATOM 1282 N N . TYR A 1 164 ? -0.919 5.065 -5.493 1.00 92.12 164 TYR A N 1
ATOM 1283 C CA . TYR A 1 164 ? -1.931 4.062 -5.183 1.00 92.12 164 TYR A CA 1
ATOM 1284 C C . TYR A 1 164 ? -1.818 3.720 -3.705 1.00 92.12 164 TYR A C 1
ATOM 1286 O O . TYR A 1 164 ? -0.852 3.078 -3.294 1.00 92.12 164 TYR A O 1
ATOM 1294 N N . THR A 1 165 ? -2.796 4.158 -2.923 1.00 93.25 165 THR A N 1
ATOM 1295 C CA . THR A 1 165 ? -2.901 3.830 -1.505 1.00 93.25 165 THR A CA 1
ATOM 1296 C C . THR A 1 165 ? -3.865 2.671 -1.337 1.00 93.25 165 THR A C 1
ATOM 1298 O O . THR A 1 165 ? -5.025 2.781 -1.720 1.00 93.25 165 THR A O 1
ATOM 1301 N N . LEU A 1 166 ? -3.423 1.565 -0.756 1.00 93.75 166 LEU A N 1
ATOM 1302 C CA . LEU A 1 166 ? -4.258 0.403 -0.460 1.00 93.75 166 LEU A CA 1
ATOM 1303 C C . LEU A 1 166 ? -4.509 0.349 1.044 1.00 93.75 166 LEU A C 1
ATOM 1305 O O . LEU A 1 166 ? -3.561 0.447 1.816 1.00 93.75 166 LEU A O 1
ATOM 1309 N N . ILE A 1 167 ? -5.763 0.200 1.470 1.00 91.81 167 ILE A N 1
ATOM 1310 C CA . ILE A 1 167 ? -6.183 0.403 2.863 1.00 91.81 167 ILE A CA 1
ATOM 1311 C C . ILE A 1 167 ? -6.825 -0.865 3.420 1.00 91.81 167 ILE A C 1
ATOM 1313 O O . ILE A 1 167 ? -7.765 -1.404 2.838 1.00 91.81 167 ILE A O 1
ATOM 1317 N N . TYR A 1 168 ? -6.351 -1.328 4.576 1.00 89.56 168 TYR A N 1
ATOM 1318 C CA . TYR A 1 168 ? -7.022 -2.377 5.347 1.00 89.56 168 TYR A CA 1
ATOM 1319 C C . TYR A 1 168 ? -8.197 -1.834 6.152 1.00 89.56 168 TYR A C 1
ATOM 1321 O O . TYR A 1 168 ? -9.276 -2.428 6.138 1.00 89.56 168 TYR A O 1
ATOM 1329 N N . GLU A 1 169 ? -7.968 -0.734 6.867 1.00 87.19 169 GLU A N 1
ATOM 1330 C CA . GLU A 1 169 ? -8.939 -0.101 7.751 1.00 87.19 169 GLU A CA 1
ATOM 1331 C C . GLU A 1 169 ? -8.654 1.400 7.855 1.00 87.19 169 GLU A C 1
ATOM 1333 O O . GLU A 1 169 ? -7.522 1.796 8.133 1.00 87.19 169 GLU A O 1
ATOM 1338 N N . ALA A 1 170 ? -9.672 2.230 7.634 1.00 87.06 170 ALA A N 1
ATOM 1339 C CA . ALA A 1 170 ? -9.609 3.671 7.852 1.00 87.06 170 ALA A CA 1
ATOM 1340 C C . ALA A 1 170 ? -11.015 4.277 7.912 1.00 87.06 170 ALA A C 1
ATOM 1342 O O . ALA A 1 170 ? -11.931 3.825 7.224 1.00 87.06 170 ALA A O 1
ATOM 1343 N N . ARG A 1 171 ? -11.157 5.370 8.668 1.00 85.62 171 ARG A N 1
ATOM 1344 C CA . ARG A 1 171 ? -12.302 6.280 8.557 1.00 85.62 171 ARG A CA 1
ATOM 1345 C C . ARG A 1 171 ? -11.831 7.578 7.934 1.00 85.62 171 ARG A C 1
ATOM 1347 O O . ARG A 1 171 ? -11.019 8.283 8.526 1.00 85.62 171 ARG A O 1
ATOM 1354 N N . ILE A 1 172 ? -12.331 7.879 6.744 1.00 86.44 172 ILE A N 1
ATOM 1355 C CA . ILE A 1 172 ? -11.876 9.013 5.945 1.00 86.44 172 ILE A CA 1
ATO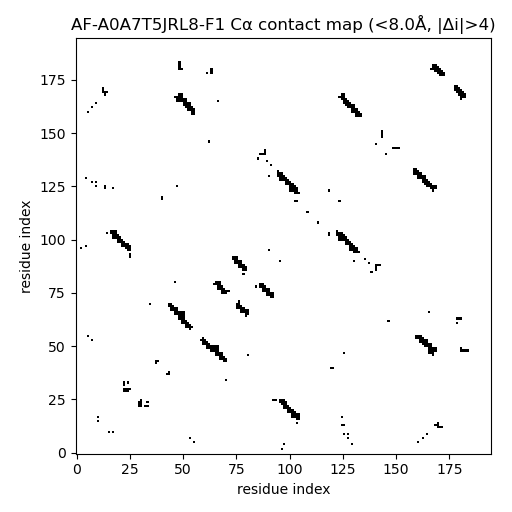M 1356 C C . ILE A 1 172 ? -13.011 10.009 5.844 1.00 86.44 172 ILE A C 1
ATOM 1358 O O . ILE A 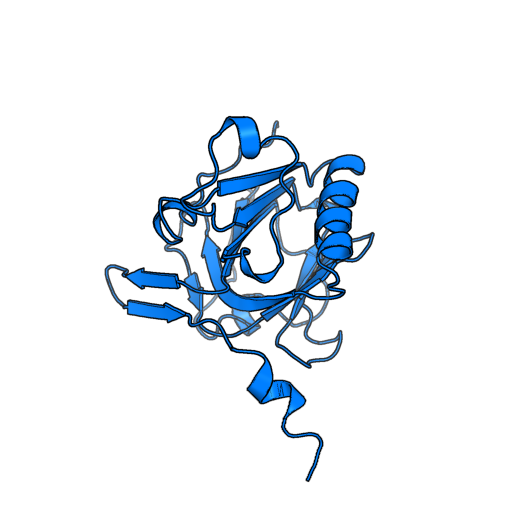1 172 ? -14.078 9.686 5.331 1.00 86.44 172 ILE A O 1
ATOM 1362 N N . LYS A 1 173 ? -12.767 11.236 6.292 1.00 82.75 173 LYS A N 1
ATOM 1363 C CA . LYS A 1 173 ? -13.708 12.338 6.129 1.00 82.75 173 LYS A CA 1
ATOM 1364 C C . LYS A 1 173 ? -13.167 13.315 5.096 1.00 82.75 173 LYS A C 1
ATOM 1366 O O . LYS A 1 173 ? -12.073 13.846 5.271 1.00 82.75 173 LYS A O 1
ATOM 1371 N N . THR A 1 174 ? -13.928 13.540 4.034 1.00 81.88 174 THR A N 1
ATOM 1372 C CA . THR A 1 174 ? -13.664 14.586 3.042 1.00 81.88 174 THR A CA 1
ATOM 1373 C C . THR A 1 174 ? -14.657 15.732 3.230 1.00 81.88 174 THR A C 1
ATOM 1375 O 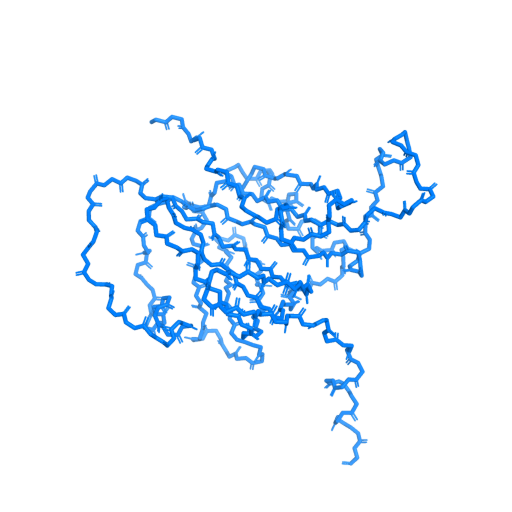O . THR A 1 174 ? -15.559 15.662 4.066 1.00 81.88 174 THR A O 1
ATOM 1378 N N . ASP A 1 175 ? -14.515 16.797 2.440 1.00 79.88 175 ASP A N 1
ATOM 1379 C CA . ASP A 1 175 ? -15.479 17.904 2.442 1.00 79.88 175 ASP A CA 1
ATOM 1380 C C . ASP A 1 175 ? -16.878 17.478 1.966 1.00 79.88 175 ASP A C 1
ATOM 1382 O O . ASP A 1 175 ? -17.860 18.168 2.240 1.00 79.88 175 ASP A O 1
ATOM 1386 N N . ARG A 1 176 ? -16.973 16.361 1.230 1.00 81.06 176 ARG A N 1
ATOM 1387 C CA . ARG A 1 176 ? -18.212 15.890 0.594 1.00 81.06 176 ARG A CA 1
ATOM 1388 C C . ARG A 1 176 ? -18.804 14.663 1.273 1.00 81.06 176 ARG A C 1
ATOM 1390 O O . ARG A 1 176 ? -20.018 14.602 1.424 1.00 81.06 176 ARG A O 1
ATOM 1397 N N . ASP A 1 177 ? -17.959 13.726 1.696 1.00 84.31 177 ASP A N 1
ATOM 1398 C CA . ASP A 1 177 ? -18.377 12.382 2.087 1.00 84.31 177 ASP A CA 1
ATOM 1399 C C . ASP A 1 177 ? -17.577 11.851 3.283 1.00 84.31 177 ASP A C 1
ATOM 1401 O O . ASP A 1 177 ? -16.481 12.319 3.606 1.00 84.31 177 ASP A O 1
ATOM 1405 N N . GLU A 1 178 ? -18.120 10.815 3.918 1.00 87.50 178 GLU A N 1
ATOM 1406 C CA . GLU A 1 178 ? -17.430 10.006 4.917 1.00 87.50 178 GLU A CA 1
ATOM 1407 C C . GLU A 1 178 ? -17.342 8.561 4.417 1.00 87.50 178 GLU A C 1
ATOM 1409 O O . GLU A 1 178 ? -18.343 7.964 4.018 1.00 87.50 178 GLU A O 1
ATOM 1414 N N . TYR A 1 179 ? -16.135 8.005 4.434 1.00 86.44 179 TYR A N 1
ATOM 1415 C CA . TYR A 1 179 ? -15.833 6.649 3.999 1.00 86.44 179 TYR A CA 1
ATOM 1416 C C . TYR A 1 179 ? -15.414 5.822 5.214 1.00 86.44 179 TYR A C 1
ATOM 1418 O O . TYR A 1 179 ? -14.493 6.199 5.938 1.00 86.44 179 TYR A O 1
ATOM 1426 N N . ASP A 1 180 ? -16.070 4.682 5.419 1.00 88.19 180 ASP A N 1
ATOM 1427 C CA . ASP A 1 180 ? -15.750 3.727 6.484 1.00 88.19 180 ASP A CA 1
ATOM 1428 C C . ASP A 1 180 ? -15.221 2.434 5.849 1.00 88.19 180 ASP A C 1
ATOM 1430 O O . ASP A 1 180 ? -15.988 1.599 5.364 1.00 88.19 180 ASP A O 1
ATOM 1434 N N . ILE A 1 181 ? -13.895 2.302 5.796 1.00 87.25 181 ILE A N 1
ATOM 1435 C CA . ILE A 1 181 ? -13.200 1.103 5.324 1.00 87.25 181 ILE A CA 1
ATOM 1436 C C . ILE A 1 181 ? -12.916 0.253 6.553 1.00 87.25 181 ILE A C 1
ATOM 1438 O O . ILE A 1 181 ? -12.083 0.614 7.384 1.00 87.25 181 ILE A O 1
ATOM 1442 N N . ARG A 1 182 ? -13.602 -0.882 6.672 1.00 84.12 182 ARG A N 1
ATOM 1443 C CA . ARG A 1 182 ? -13.447 -1.786 7.814 1.00 84.12 182 ARG A CA 1
ATOM 1444 C C . ARG A 1 182 ? -12.595 -2.981 7.456 1.00 84.12 182 ARG A C 1
ATOM 1446 O O . ARG A 1 182 ? -12.694 -3.532 6.359 1.00 84.12 182 ARG A O 1
ATOM 1453 N N . ARG A 1 183 ? -11.812 -3.423 8.434 1.00 78.62 183 ARG A N 1
ATOM 1454 C CA . ARG A 1 183 ? -11.078 -4.669 8.323 1.00 78.62 183 ARG A CA 1
ATOM 1455 C C . ARG A 1 183 ? -12.049 -5.845 8.225 1.00 78.62 183 ARG A C 1
ATOM 1457 O O . ARG A 1 183 ? -12.866 -6.048 9.117 1.00 78.62 183 ARG A O 1
ATOM 1464 N N . PHE A 1 184 ? -11.936 -6.638 7.165 1.00 69.25 184 PHE A N 1
ATOM 1465 C CA . PHE A 1 184 ? -12.602 -7.936 7.105 1.00 69.25 184 PHE A CA 1
ATOM 1466 C C . PHE A 1 184 ? -11.896 -8.933 8.034 1.00 69.25 184 PHE A C 1
ATOM 1468 O O . PHE A 1 184 ? -10.700 -9.197 7.887 1.00 69.25 184 PHE A O 1
ATOM 1475 N N . GLU A 1 185 ? -12.641 -9.512 8.975 1.00 59.84 185 GLU A N 1
ATOM 1476 C CA . GLU A 1 185 ? -12.196 -10.669 9.749 1.00 59.84 185 GLU A CA 1
ATOM 1477 C C . GLU A 1 185 ? -12.321 -11.919 8.865 1.00 59.84 185 GLU A C 1
ATOM 1479 O O . GLU A 1 185 ? -13.395 -12.253 8.363 1.00 59.84 185 GLU A O 1
ATOM 1484 N N . SER A 1 186 ? -11.196 -12.594 8.615 1.00 47.12 186 SER A N 1
ATOM 1485 C CA . SER A 1 186 ? -11.071 -13.668 7.613 1.00 47.12 186 SER A CA 1
ATOM 1486 C C . SER A 1 186 ? -11.998 -14.880 7.807 1.00 47.12 186 SER A C 1
ATOM 1488 O O . SER A 1 186 ? -12.141 -15.690 6.891 1.00 47.12 186 SER A O 1
ATOM 1490 N N . GLU A 1 187 ? -12.662 -14.997 8.960 1.00 46.19 187 GLU A N 1
ATOM 1491 C CA . GLU A 1 187 ? -13.561 -16.110 9.286 1.00 46.19 187 GLU A CA 1
ATOM 1492 C C . GLU A 1 187 ? -14.755 -16.226 8.320 1.00 46.19 187 GLU A C 1
ATOM 1494 O O . GLU A 1 187 ? -15.281 -17.319 8.115 1.00 46.19 187 GLU A O 1
ATOM 1499 N N . GLN A 1 188 ? -15.142 -15.139 7.643 1.00 47.59 188 GLN A N 1
ATOM 1500 C CA . GLN A 1 188 ? -16.290 -15.140 6.727 1.00 47.59 188 GLN A CA 1
ATOM 1501 C C . GLN A 1 188 ? -15.993 -15.694 5.323 1.00 47.59 188 GLN A C 1
ATOM 1503 O O . GLN A 1 188 ? -16.921 -16.133 4.648 1.00 47.59 188 GLN A O 1
ATOM 1508 N N . LEU A 1 189 ? -14.730 -15.727 4.881 1.00 49.50 189 LEU A N 1
ATOM 1509 C CA . LEU A 1 189 ? -14.365 -16.214 3.539 1.00 49.50 189 LEU A CA 1
ATOM 1510 C C . LEU A 1 189 ? -14.070 -17.718 3.499 1.00 49.50 189 LEU A C 1
ATOM 1512 O O . LEU A 1 189 ? -14.343 -18.366 2.495 1.00 49.50 189 LEU A O 1
ATOM 1516 N N . PHE A 1 190 ? -13.556 -18.287 4.593 1.00 47.41 190 PHE A N 1
ATOM 1517 C CA . PHE A 1 190 ? -13.220 -19.716 4.674 1.00 47.41 190 PHE A CA 1
ATOM 1518 C C . PHE A 1 190 ? -14.286 -20.560 5.394 1.00 47.41 190 PHE A C 1
ATOM 1520 O O . PHE A 1 190 ? -14.238 -21.787 5.343 1.00 47.41 190 PHE A O 1
ATOM 1527 N N . GLY A 1 191 ? -15.265 -19.922 6.046 1.00 40.66 191 GLY A N 1
ATOM 1528 C CA . GLY A 1 191 ? -16.365 -20.597 6.741 1.00 40.66 191 GLY A CA 1
ATOM 1529 C C . GLY A 1 191 ? -17.505 -21.090 5.838 1.00 40.66 191 GLY A C 1
ATOM 1530 O O . GLY A 1 191 ? -18.345 -21.853 6.306 1.00 40.66 191 GLY A O 1
ATOM 1531 N N . GLN A 1 192 ? -17.551 -20.690 4.560 1.00 42.75 192 GLN A N 1
ATOM 1532 C CA . GLN A 1 192 ? -18.611 -21.108 3.627 1.00 42.75 192 GLN A CA 1
ATOM 1533 C C . GLN A 1 192 ? -18.258 -22.313 2.737 1.00 42.75 192 GLN A C 1
ATOM 1535 O O . GLN A 1 192 ? -19.137 -22.813 2.045 1.00 42.75 192 GLN A O 1
ATOM 1540 N N . GLU A 1 193 ? -17.038 -22.861 2.798 1.00 43.47 193 GLU A N 1
ATOM 1541 C CA . GLU A 1 193 ? -16.687 -24.095 2.061 1.00 43.47 193 GLU A CA 1
ATOM 1542 C C . GLU A 1 193 ? -16.998 -25.400 2.820 1.00 43.47 193 GLU A C 1
ATOM 1544 O O . GLU A 1 193 ? -16.582 -26.485 2.410 1.00 43.47 193 GLU A O 1
ATOM 1549 N N . ARG A 1 194 ? -17.739 -25.343 3.932 1.00 41.47 194 ARG A N 1
ATOM 1550 C CA . ARG A 1 194 ? -18.195 -26.551 4.635 1.00 41.47 194 ARG A CA 1
ATOM 1551 C C . ARG A 1 194 ? -19.621 -26.400 5.144 1.00 41.47 194 ARG A C 1
ATOM 1553 O O . ARG A 1 194 ? -19.814 -26.148 6.327 1.00 41.47 194 ARG A O 1
ATOM 1560 N N . ASN A 1 195 ? -20.590 -26.583 4.252 1.00 36.03 195 ASN A N 1
ATOM 1561 C CA . ASN A 1 195 ? -21.876 -27.220 4.555 1.00 36.03 195 ASN A CA 1
ATOM 1562 C C . ASN A 1 195 ? -22.450 -27.856 3.291 1.00 36.03 195 ASN A C 1
ATOM 1564 O O . ASN A 1 195 ? -22.586 -27.128 2.285 1.00 36.03 195 ASN A O 1
#

Mean predicted aligned error: 9.99 Å